Protein AF-A0AAW6CXA4-F1 (afdb_monomer_lite)

Radius of gyration: 29.58 Å; chains: 1; bounding box: 52×87×85 Å

Sequence (290 aa):
MSRSIIMKKIATIAMAILMMITATCTGTLSSISPSADFSISASASAASYTVNDARKDLAKVKSHPYVISYYRSTNRKPVVKAVQRLINYITGSKLAIDGIFGDGTRSATKTLQRRNNITADGIVGREWEKAVEKCLNKLASKNTVKSSKTSGVKLDLNRAREYAKAHWSKSRRNPHYNYYAGNNCANYVSQILEYAGLKTDSGWHNAKYNYINCGGLQNYLYKTYNVKYDRNLNIKAGDIIVTNGDLGHVMFVMEVKNGKIIANANTNDRNQTTVNRSVIYGVIHTSVLF

Foldseek 3Di:
DDPVVVVVVVVVVVVVVVVVVPVPPDDDPDDDDPDPPDDDPPDDDDPDCALVVLVVLLVVLVPQPDKDALPDPSQDLSNLLSLQSLLCVLPVDDDDSRSHRDPSSLVSLLVLCVVQVHDSPSIHDDVSSVSSVVSSVVVVVVVDDDDDDDDDQAFALVQLLVLLVQDQEPVRHDPVADDDPQQQFQLSNLVSRVSSPPDDDPQRDGPHCLRRAQVSVLVCCCVPVVFDKDQPCPDAQQKWFAFAPPRSHIWHFSGQDPNWTQTGGNDPPPDDRTDDPVRTRIIRRRVVSD

Structure (mmCIF, N/CA/C/O backbone):
data_AF-A0AAW6CXA4-F1
#
_entry.id   AF-A0AAW6CXA4-F1
#
loop_
_atom_site.group_PDB
_atom_site.id
_atom_site.type_symbol
_atom_site.label_atom_id
_atom_site.label_alt_id
_atom_site.label_comp_id
_atom_site.label_asym_id
_atom_site.label_entity_id
_atom_site.label_seq_id
_atom_site.pdbx_PDB_ins_code
_atom_site.Cartn_x
_atom_site.Cartn_y
_atom_site.Cartn_z
_atom_site.occupancy
_atom_site.B_iso_or_equiv
_atom_site.auth_seq_id
_atom_site.auth_comp_id
_atom_site.auth_asym_id
_atom_site.auth_atom_id
_atom_site.pdbx_PDB_model_num
ATOM 1 N N . MET A 1 1 ? -1.677 -64.621 -50.038 1.00 54.25 1 MET A N 1
ATOM 2 C CA . MET A 1 1 ? -1.401 -64.305 -48.615 1.00 54.25 1 MET A CA 1
ATOM 3 C C . MET A 1 1 ? -2.727 -64.216 -47.868 1.00 54.25 1 MET A C 1
ATOM 5 O O . MET A 1 1 ? -3.574 -63.427 -48.261 1.00 54.25 1 MET A O 1
ATOM 9 N N . SER A 1 2 ? -2.954 -65.079 -46.873 1.00 52.16 2 SER A N 1
ATOM 10 C CA . SER A 1 2 ? -4.253 -65.225 -46.188 1.00 52.16 2 SER A CA 1
ATOM 11 C C . SER A 1 2 ? -4.685 -63.934 -45.476 1.00 52.16 2 SER A C 1
ATOM 13 O O . SER A 1 2 ? -3.854 -63.295 -44.827 1.00 52.16 2 SER A O 1
ATOM 15 N N . ARG A 1 3 ? -5.985 -63.585 -45.527 1.00 50.94 3 ARG A N 1
ATOM 16 C CA . ARG A 1 3 ? -6.622 -62.502 -44.734 1.00 50.94 3 ARG A CA 1
ATOM 17 C C . ARG A 1 3 ? -6.221 -62.541 -43.246 1.00 50.94 3 ARG A C 1
ATOM 19 O O . ARG A 1 3 ? -6.145 -61.495 -42.607 1.00 50.94 3 ARG A O 1
ATOM 26 N N . SER A 1 4 ? -5.870 -63.723 -42.730 1.00 52.41 4 SER A N 1
ATOM 27 C CA . SER A 1 4 ? -5.331 -63.946 -41.381 1.00 52.41 4 SER A CA 1
ATOM 28 C C . SER A 1 4 ? -4.009 -63.206 -41.103 1.00 52.41 4 SER A C 1
ATOM 30 O O . SER A 1 4 ? -3.791 -62.719 -39.997 1.00 52.41 4 SER A O 1
ATOM 32 N N . ILE A 1 5 ? -3.132 -63.060 -42.101 1.00 55.41 5 ILE A N 1
ATOM 33 C CA . ILE A 1 5 ? -1.810 -62.428 -41.945 1.00 55.41 5 ILE A CA 1
ATOM 34 C C . ILE A 1 5 ? -1.936 -60.896 -41.906 1.00 55.41 5 ILE A C 1
ATOM 36 O O . ILE A 1 5 ? -1.233 -60.234 -41.142 1.00 55.41 5 ILE A O 1
ATOM 40 N N . ILE A 1 6 ? -2.866 -60.329 -42.681 1.00 53.59 6 ILE A N 1
ATOM 41 C CA . ILE A 1 6 ? -3.128 -58.881 -42.714 1.00 53.59 6 ILE A CA 1
ATOM 42 C C . ILE A 1 6 ? -3.828 -58.433 -41.421 1.00 53.59 6 ILE A C 1
ATOM 44 O O . ILE A 1 6 ? -3.419 -57.438 -40.827 1.00 53.59 6 ILE A O 1
ATOM 48 N N . MET A 1 7 ? -4.800 -59.204 -40.915 1.00 51.75 7 MET A N 1
ATOM 49 C CA . MET A 1 7 ? -5.434 -58.920 -39.618 1.00 51.75 7 MET A CA 1
ATOM 50 C C . MET A 1 7 ? -4.459 -59.050 -38.440 1.00 51.75 7 MET A C 1
ATOM 52 O O . MET A 1 7 ? -4.492 -58.215 -37.540 1.00 51.75 7 MET A O 1
ATOM 56 N N . LYS A 1 8 ? -3.531 -60.021 -38.469 1.00 50.88 8 LYS A N 1
ATOM 57 C CA . LYS A 1 8 ? -2.463 -60.125 -37.459 1.00 50.88 8 LYS A CA 1
ATOM 58 C C . LYS A 1 8 ? -1.542 -58.900 -37.466 1.00 50.88 8 LYS A C 1
ATOM 60 O O . LYS A 1 8 ? -1.258 -58.377 -36.399 1.00 50.88 8 LYS A O 1
ATOM 65 N N . LYS A 1 9 ? -1.148 -58.378 -38.636 1.00 50.22 9 LYS A N 1
ATOM 66 C CA . LYS A 1 9 ? -0.318 -57.159 -38.720 1.00 50.22 9 LYS A CA 1
ATOM 67 C C . LYS A 1 9 ? -1.043 -55.892 -38.243 1.00 50.22 9 LYS A C 1
ATOM 69 O O . LYS A 1 9 ? -0.420 -55.067 -37.583 1.00 50.22 9 LYS A O 1
ATOM 74 N N . ILE A 1 10 ? -2.343 -55.750 -38.515 1.00 52.34 10 ILE A N 1
ATOM 75 C CA . ILE A 1 10 ? -3.146 -54.611 -38.029 1.00 52.34 10 ILE A CA 1
ATOM 76 C C . ILE A 1 10 ? -3.360 -54.696 -36.508 1.00 52.34 10 ILE A C 1
ATOM 78 O O . ILE A 1 10 ? -3.233 -53.685 -35.822 1.00 52.34 10 ILE A O 1
ATOM 82 N N . ALA A 1 11 ? -3.586 -55.895 -35.958 1.00 50.72 11 ALA A N 1
ATOM 83 C CA . ALA A 1 11 ? -3.693 -56.107 -34.512 1.00 50.72 11 ALA A CA 1
ATOM 84 C C . ALA A 1 11 ? -2.373 -55.809 -33.776 1.00 50.72 11 ALA A C 1
ATOM 86 O O . ALA A 1 11 ? -2.392 -55.181 -32.722 1.00 50.72 11 ALA A O 1
ATOM 87 N N . THR A 1 12 ? -1.219 -56.175 -34.345 1.00 52.19 12 THR A N 1
ATOM 88 C CA . THR A 1 12 ? 0.094 -55.863 -33.751 1.00 52.19 12 THR A CA 1
ATOM 89 C C . THR A 1 12 ? 0.409 -54.361 -33.774 1.00 52.19 12 THR A C 1
ATOM 91 O O . THR A 1 12 ? 0.966 -53.846 -32.809 1.00 52.19 12 THR A O 1
ATOM 94 N N . ILE A 1 13 ? 0.004 -53.630 -34.821 1.00 48.84 13 ILE A N 1
ATOM 95 C CA . ILE A 1 13 ? 0.184 -52.167 -34.897 1.00 48.84 13 ILE A CA 1
ATOM 96 C C . ILE A 1 13 ? -0.778 -51.437 -33.941 1.00 48.84 13 ILE A C 1
ATOM 98 O O . ILE A 1 13 ? -0.363 -50.507 -33.253 1.00 48.84 13 ILE A O 1
ATOM 102 N N . ALA A 1 14 ? -2.030 -51.891 -33.814 1.00 49.28 14 ALA A N 1
ATOM 103 C CA . ALA A 1 14 ? -2.991 -51.329 -32.860 1.00 49.28 14 ALA A CA 1
ATOM 104 C C . ALA A 1 14 ? -2.587 -51.580 -31.393 1.00 49.28 14 ALA A C 1
ATOM 106 O O . ALA A 1 14 ? -2.747 -50.704 -30.546 1.00 49.28 14 ALA A O 1
ATOM 107 N N . MET A 1 15 ? -1.996 -52.743 -31.096 1.00 50.00 15 MET A N 1
ATOM 108 C CA . MET A 1 15 ? -1.522 -53.098 -29.754 1.00 50.00 15 MET A CA 1
ATOM 109 C C . MET A 1 15 ? -0.232 -52.347 -29.373 1.00 50.00 15 MET A C 1
ATOM 111 O O . MET A 1 15 ? -0.070 -51.972 -28.216 1.00 50.00 15 MET A O 1
ATOM 115 N N . ALA A 1 16 ? 0.633 -52.022 -30.343 1.00 46.38 16 ALA A N 1
ATOM 116 C CA . ALA A 1 16 ? 1.799 -51.160 -30.126 1.00 46.38 16 ALA A CA 1
ATOM 117 C C . ALA A 1 16 ? 1.416 -49.683 -29.892 1.00 46.38 16 ALA A C 1
ATOM 119 O O . ALA A 1 16 ? 2.021 -49.020 -29.051 1.00 46.38 16 ALA A O 1
ATOM 120 N N . ILE A 1 17 ? 0.380 -49.176 -30.573 1.00 43.72 17 ILE A N 1
ATOM 121 C CA . ILE A 1 17 ? -0.140 -47.815 -30.347 1.00 43.72 17 ILE A CA 1
ATOM 122 C C . ILE A 1 17 ? -0.874 -47.726 -28.996 1.00 43.72 17 ILE A C 1
A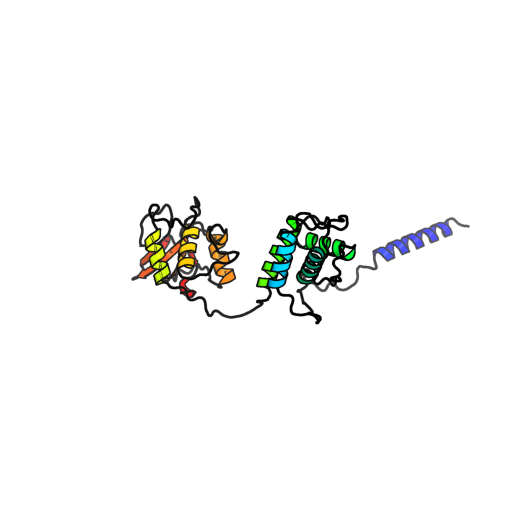TOM 124 O O . ILE A 1 17 ? -0.738 -46.723 -28.299 1.00 43.72 17 ILE A O 1
ATOM 128 N N . LEU A 1 18 ? -1.564 -48.789 -28.562 1.00 39.22 18 LEU A N 1
ATOM 129 C CA . LEU A 1 18 ? -2.195 -48.845 -27.237 1.00 39.22 18 LEU A CA 1
ATOM 130 C C . LEU A 1 18 ? -1.160 -48.953 -26.098 1.00 39.22 18 LEU A C 1
ATOM 132 O O . LEU A 1 18 ? -1.323 -48.301 -25.071 1.00 39.22 18 LEU A O 1
ATOM 136 N N . MET A 1 19 ? -0.055 -49.684 -26.299 1.00 44.44 19 MET A N 1
ATOM 137 C CA . MET A 1 19 ? 1.029 -49.794 -25.309 1.00 44.44 19 MET A CA 1
ATOM 138 C C . MET A 1 19 ? 1.895 -48.528 -25.187 1.00 44.44 19 MET A C 1
ATOM 140 O O . MET A 1 19 ? 2.429 -48.272 -24.109 1.00 44.44 19 MET A O 1
ATOM 144 N N . MET A 1 20 ? 1.992 -47.687 -26.226 1.00 45.03 20 MET A N 1
ATOM 145 C CA . MET A 1 20 ? 2.635 -46.366 -26.108 1.00 45.03 20 MET A CA 1
ATOM 146 C C . MET A 1 20 ? 1.756 -45.316 -25.411 1.00 45.03 20 MET A C 1
ATOM 148 O O . MET A 1 20 ? 2.283 -44.318 -24.929 1.00 45.03 20 MET A O 1
ATOM 152 N N . ILE A 1 21 ? 0.441 -45.545 -25.306 1.00 39.69 21 ILE A N 1
ATOM 153 C CA . ILE A 1 21 ? -0.478 -44.664 -24.567 1.00 39.69 21 ILE A CA 1
ATOM 154 C C . ILE A 1 21 ? -0.556 -45.060 -23.077 1.00 39.69 21 ILE A C 1
ATOM 156 O O . ILE A 1 21 ? -0.834 -44.211 -22.234 1.00 39.69 21 ILE A O 1
ATOM 160 N N . THR A 1 22 ? -0.231 -46.308 -22.710 1.00 36.94 22 THR A N 1
ATOM 161 C CA . THR A 1 22 ? -0.259 -46.779 -21.308 1.00 36.94 22 THR A CA 1
ATOM 162 C C . THR A 1 22 ? 1.100 -46.788 -20.592 1.00 36.94 22 THR A C 1
ATOM 164 O O . THR A 1 22 ? 1.138 -46.979 -19.380 1.00 36.94 22 THR A O 1
ATOM 167 N N . ALA A 1 23 ? 2.219 -46.541 -21.283 1.00 35.53 23 ALA A N 1
ATOM 168 C CA . ALA A 1 23 ? 3.566 -46.558 -20.690 1.00 35.53 23 ALA A CA 1
ATOM 169 C C . ALA A 1 23 ? 4.029 -45.229 -20.046 1.00 35.53 23 ALA A C 1
ATOM 171 O O . ALA A 1 23 ? 5.214 -45.064 -19.762 1.00 35.53 23 ALA A O 1
ATOM 172 N N . THR A 1 24 ? 3.123 -44.288 -19.759 1.00 37.59 24 THR A N 1
ATOM 173 C CA . THR A 1 24 ? 3.439 -43.069 -18.978 1.00 37.59 24 THR A CA 1
ATOM 174 C C . THR A 1 24 ? 2.719 -42.977 -17.630 1.00 37.59 24 THR A C 1
ATOM 176 O O . THR A 1 24 ? 2.789 -41.941 -16.974 1.00 37.59 24 THR A O 1
ATOM 179 N N . CYS A 1 25 ? 2.061 -44.044 -17.164 1.00 36.47 25 CYS A N 1
ATOM 180 C CA . CYS A 1 25 ? 1.282 -44.013 -15.921 1.00 36.47 25 CYS A CA 1
ATOM 181 C C . CYS A 1 25 ? 1.629 -45.131 -14.927 1.00 36.47 25 CYS A C 1
ATOM 183 O O . CYS A 1 25 ? 0.727 -45.766 -14.407 1.00 36.47 25 CYS A O 1
ATOM 185 N N . THR A 1 26 ? 2.905 -45.339 -14.594 1.00 37.97 26 THR A N 1
ATOM 186 C CA . THR A 1 26 ? 3.298 -46.011 -13.334 1.00 37.97 26 THR A CA 1
ATOM 187 C C . THR A 1 26 ? 4.660 -45.504 -12.854 1.00 37.97 26 THR A C 1
ATOM 189 O O . THR A 1 26 ? 5.663 -46.210 -12.886 1.00 37.97 26 THR A O 1
ATOM 192 N N . GLY A 1 27 ? 4.698 -44.247 -12.419 1.00 32.53 27 GLY A N 1
ATOM 193 C CA . GLY A 1 27 ? 5.705 -43.735 -11.493 1.00 32.53 27 GLY A CA 1
ATOM 194 C C . GLY A 1 27 ? 4.958 -43.233 -10.264 1.00 32.53 27 GLY A C 1
ATOM 195 O O . GLY A 1 27 ? 4.023 -42.451 -10.401 1.00 32.53 27 GLY A O 1
ATOM 196 N N . THR A 1 28 ? 5.307 -43.751 -9.093 1.00 32.50 28 THR A N 1
ATOM 197 C CA . THR A 1 28 ? 4.740 -43.440 -7.772 1.00 32.50 28 THR A CA 1
ATOM 198 C C . THR A 1 28 ? 4.235 -41.997 -7.615 1.00 32.50 28 THR A C 1
ATOM 200 O O . THR A 1 28 ? 5.004 -41.045 -7.752 1.00 32.50 28 THR A O 1
ATOM 203 N N . LEU A 1 29 ? 2.954 -41.843 -7.259 1.00 29.67 29 LEU A N 1
ATOM 204 C CA . LEU A 1 29 ? 2.354 -40.594 -6.780 1.00 29.67 29 LEU A CA 1
ATOM 205 C C . LEU A 1 29 ? 2.890 -40.279 -5.376 1.00 29.67 29 LEU A C 1
ATOM 207 O O . LEU A 1 29 ? 2.258 -40.572 -4.365 1.00 29.67 29 LEU A O 1
ATOM 211 N N . SER A 1 30 ? 4.065 -39.661 -5.326 1.00 31.98 30 SER A N 1
ATOM 212 C CA . SER A 1 30 ? 4.472 -38.841 -4.188 1.00 31.98 30 SER A CA 1
ATOM 213 C C . SER A 1 30 ? 4.030 -37.412 -4.486 1.00 31.98 30 SER A C 1
ATOM 215 O O . SER A 1 30 ? 4.404 -36.834 -5.504 1.00 31.98 30 SER A O 1
ATOM 217 N N . SER A 1 31 ? 3.190 -36.856 -3.620 1.00 32.66 31 SER A N 1
ATOM 218 C CA . SER A 1 31 ? 2.678 -35.487 -3.680 1.00 32.66 31 SER A CA 1
ATOM 219 C C . SER A 1 31 ? 3.805 -34.458 -3.839 1.00 32.66 31 SER A C 1
ATOM 221 O O . SER A 1 31 ? 4.535 -34.181 -2.886 1.00 32.66 31 SER A O 1
ATOM 223 N N . ILE A 1 32 ? 3.930 -33.857 -5.023 1.00 29.23 32 ILE A N 1
ATOM 224 C CA . ILE A 1 32 ? 4.776 -32.680 -5.239 1.00 29.23 32 ILE A CA 1
ATOM 225 C C . ILE A 1 32 ? 3.890 -31.444 -5.072 1.00 29.23 32 ILE A C 1
ATOM 227 O O . ILE A 1 32 ? 3.048 -31.140 -5.917 1.00 29.23 32 ILE A O 1
ATOM 231 N N . SER A 1 33 ? 4.071 -30.743 -3.953 1.00 33.00 33 SER A N 1
ATOM 232 C CA . SER A 1 33 ? 3.509 -29.414 -3.700 1.00 33.00 33 SER A CA 1
ATOM 233 C C . SER A 1 33 ? 3.857 -28.437 -4.831 1.00 33.00 33 SER A C 1
ATOM 235 O O . SER A 1 33 ? 5.008 -28.415 -5.276 1.00 33.00 33 SER A O 1
ATOM 237 N N . PRO A 1 34 ? 2.950 -27.533 -5.249 1.00 30.98 34 PRO A N 1
ATOM 238 C CA . PRO A 1 34 ? 3.315 -26.385 -6.066 1.00 30.98 34 PRO A CA 1
ATOM 239 C C . PRO A 1 34 ? 3.976 -25.329 -5.171 1.00 30.98 34 PRO A C 1
ATOM 241 O O . PRO A 1 34 ? 3.424 -24.273 -4.874 1.00 30.98 34 PRO A O 1
ATOM 244 N N . SER A 1 35 ? 5.187 -25.629 -4.724 1.00 33.91 35 SER A N 1
ATOM 245 C CA . SER A 1 35 ? 6.100 -24.681 -4.102 1.00 33.91 35 SER A CA 1
ATOM 246 C C . SER A 1 35 ? 7.484 -24.965 -4.659 1.00 33.91 35 SER A C 1
ATOM 248 O O . SER A 1 35 ? 8.340 -25.546 -3.999 1.00 33.91 35 SER A O 1
ATOM 250 N N . ALA A 1 36 ? 7.703 -24.555 -5.912 1.00 32.22 36 ALA A N 1
ATOM 251 C CA . ALA A 1 36 ? 9.051 -24.247 -6.360 1.00 32.22 36 ALA A CA 1
ATOM 252 C C . ALA A 1 36 ? 9.505 -23.022 -5.557 1.00 32.22 36 ALA A C 1
ATOM 254 O O . ALA A 1 36 ? 9.330 -21.870 -5.967 1.00 32.22 36 ALA A O 1
ATOM 255 N N . ASP A 1 37 ? 10.003 -23.296 -4.354 1.00 31.11 37 ASP A N 1
ATOM 256 C CA . ASP A 1 37 ? 10.721 -22.335 -3.551 1.00 31.11 37 ASP A CA 1
ATOM 257 C C . ASP A 1 37 ? 11.891 -21.823 -4.378 1.00 31.11 37 ASP A C 1
ATOM 259 O O . ASP A 1 37 ? 12.768 -22.543 -4.856 1.00 31.11 37 ASP A O 1
ATOM 263 N N . PHE A 1 38 ? 11.836 -20.524 -4.598 1.00 31.77 38 PHE A N 1
ATOM 264 C CA . PHE A 1 38 ? 12.830 -19.774 -5.319 1.00 31.77 38 PHE A CA 1
ATOM 265 C C . PHE A 1 38 ? 14.136 -19.771 -4.520 1.00 31.77 38 PHE A C 1
ATOM 267 O O . PHE A 1 38 ? 14.293 -18.991 -3.582 1.00 31.77 38 PHE A O 1
ATOM 274 N N . SER A 1 39 ? 15.074 -20.624 -4.918 1.00 33.62 39 SER A N 1
ATOM 275 C CA . SER A 1 39 ? 16.481 -20.549 -4.539 1.00 33.62 39 SER A CA 1
ATOM 276 C C . SER A 1 39 ? 17.224 -19.718 -5.593 1.00 33.62 39 SER A C 1
ATOM 278 O O . SER A 1 39 ? 17.347 -20.113 -6.751 1.00 33.62 39 SER A O 1
ATOM 280 N N . ILE A 1 40 ? 17.694 -18.521 -5.213 1.00 38.00 40 ILE A N 1
ATOM 281 C CA . ILE A 1 40 ? 18.667 -17.777 -6.026 1.00 38.00 40 ILE A CA 1
ATOM 282 C C . ILE A 1 40 ? 20.039 -18.378 -5.736 1.00 38.00 40 ILE A C 1
ATOM 284 O O . ILE A 1 40 ? 20.613 -18.132 -4.679 1.00 38.00 40 ILE A O 1
ATOM 288 N N . SER A 1 41 ? 20.587 -19.111 -6.700 1.00 36.06 41 SER A N 1
ATOM 289 C CA . SER A 1 41 ? 22.034 -19.257 -6.826 1.00 36.06 41 SER A CA 1
ATOM 290 C C . SER A 1 41 ? 22.575 -17.967 -7.446 1.00 36.06 41 SER A C 1
ATOM 292 O O . SER A 1 41 ? 22.368 -17.691 -8.629 1.00 36.06 41 SER A O 1
ATOM 294 N N . ALA A 1 42 ? 23.211 -17.133 -6.623 1.00 30.34 42 ALA A N 1
ATOM 295 C CA . ALA A 1 42 ? 23.995 -16.004 -7.098 1.00 30.34 42 ALA A CA 1
ATOM 296 C C . ALA A 1 42 ? 25.335 -16.548 -7.613 1.00 30.34 42 ALA A C 1
ATOM 298 O O . ALA A 1 42 ? 26.252 -16.789 -6.832 1.00 30.34 42 ALA A O 1
ATOM 299 N N . SER A 1 43 ? 25.453 -16.776 -8.922 1.00 30.39 43 SER A N 1
ATOM 300 C CA . SER A 1 43 ? 26.756 -17.045 -9.537 1.00 30.39 43 SER A CA 1
ATOM 301 C C . SER A 1 43 ? 27.486 -15.720 -9.770 1.00 30.39 43 SER A C 1
ATOM 303 O O . SER A 1 43 ? 26.981 -14.849 -10.482 1.00 30.39 43 SER A O 1
ATOM 305 N N . ALA A 1 44 ? 28.647 -15.578 -9.137 1.00 31.22 44 ALA A N 1
ATOM 306 C CA . ALA A 1 44 ? 29.461 -14.372 -9.059 1.00 31.22 44 ALA A CA 1
ATOM 307 C C . ALA A 1 44 ? 30.037 -13.895 -10.408 1.00 31.22 44 ALA A C 1
ATOM 309 O O . ALA A 1 44 ? 30.564 -14.693 -11.178 1.00 31.22 44 ALA A O 1
ATOM 310 N N . SER A 1 45 ? 29.979 -12.575 -10.633 1.00 34.06 45 SER A N 1
ATOM 311 C CA . SER A 1 45 ? 31.094 -11.694 -11.047 1.00 34.06 45 SER A CA 1
ATOM 312 C C . SER A 1 45 ? 30.568 -10.469 -11.812 1.00 34.06 45 SER A C 1
ATOM 314 O O . SER A 1 45 ? 30.276 -10.546 -13.002 1.00 34.06 45 SER A O 1
ATOM 316 N N . ALA A 1 46 ? 30.402 -9.357 -11.089 1.00 31.25 46 ALA A N 1
ATOM 317 C CA . ALA A 1 46 ? 30.442 -7.952 -11.526 1.00 31.25 46 ALA A CA 1
ATOM 318 C C . ALA A 1 46 ? 29.809 -7.116 -10.402 1.00 31.25 46 ALA A C 1
ATOM 320 O O . ALA A 1 46 ? 28.804 -7.537 -9.834 1.00 31.25 46 ALA A O 1
ATOM 321 N N . ALA A 1 47 ? 30.413 -5.973 -10.066 1.00 41.62 47 ALA A N 1
ATOM 322 C CA . ALA A 1 47 ? 29.991 -5.030 -9.026 1.00 41.62 47 ALA A CA 1
ATOM 323 C C . ALA A 1 47 ? 28.475 -5.043 -8.749 1.00 41.62 47 ALA A C 1
ATOM 325 O O . ALA A 1 47 ? 27.673 -4.889 -9.669 1.00 41.62 47 ALA A O 1
ATOM 326 N N . SER A 1 48 ? 28.119 -5.263 -7.480 1.00 57.78 48 SER A N 1
ATOM 327 C CA . SER A 1 48 ? 26.766 -5.487 -6.960 1.00 57.78 48 SER A CA 1
ATOM 328 C C . SER A 1 48 ? 25.707 -4.645 -7.673 1.00 57.78 48 SER A C 1
ATOM 330 O O . SER A 1 48 ? 25.497 -3.488 -7.321 1.00 57.78 48 SER A O 1
ATOM 332 N N . TYR A 1 49 ? 25.031 -5.218 -8.671 1.00 73.50 49 TYR A N 1
ATOM 333 C CA . TYR A 1 49 ? 23.904 -4.559 -9.318 1.00 73.50 49 TYR A CA 1
ATOM 334 C C . TYR A 1 49 ? 22.729 -4.578 -8.339 1.00 73.50 49 TYR A C 1
ATOM 336 O O . TYR A 1 49 ? 22.139 -5.626 -8.066 1.00 73.50 49 TYR A O 1
ATOM 344 N N . THR A 1 50 ? 22.456 -3.427 -7.727 1.00 81.00 50 THR A N 1
ATOM 345 C CA . THR A 1 50 ? 21.474 -3.292 -6.648 1.00 81.00 50 THR A CA 1
ATOM 346 C C . THR A 1 50 ? 20.099 -2.878 -7.173 1.00 81.00 50 THR A C 1
ATOM 348 O O . THR A 1 50 ? 19.938 -2.452 -8.318 1.00 81.00 50 THR A O 1
ATOM 351 N N . VAL A 1 51 ? 19.086 -2.898 -6.299 1.00 78.62 51 VAL A N 1
ATOM 352 C CA . VAL A 1 51 ? 17.766 -2.318 -6.605 1.00 78.62 51 VAL A CA 1
ATOM 353 C C . VAL A 1 51 ? 17.877 -0.836 -6.992 1.00 78.62 51 VAL A C 1
ATOM 355 O O . VAL A 1 51 ? 17.118 -0.363 -7.837 1.00 78.62 51 VAL A O 1
ATOM 358 N N . ASN A 1 52 ? 18.821 -0.089 -6.412 1.00 83.44 52 ASN A N 1
ATOM 359 C CA . ASN A 1 52 ? 19.013 1.324 -6.743 1.00 83.44 52 ASN A CA 1
ATOM 360 C C . ASN A 1 52 ? 19.623 1.507 -8.139 1.00 83.44 52 ASN A C 1
ATOM 362 O O . ASN A 1 52 ? 19.219 2.420 -8.859 1.00 83.44 52 ASN A O 1
ATOM 366 N N . ASP A 1 53 ? 20.522 0.618 -8.562 1.00 87.31 53 ASP A N 1
ATOM 367 C CA . ASP A 1 53 ? 21.071 0.629 -9.924 1.00 87.31 53 ASP A CA 1
ATOM 368 C C . ASP A 1 53 ? 20.003 0.253 -10.951 1.00 87.31 53 ASP A C 1
ATOM 370 O O . ASP A 1 53 ? 19.854 0.923 -11.975 1.00 87.31 53 ASP A O 1
ATOM 374 N N . ALA A 1 54 ? 19.164 -0.729 -10.615 1.00 89.00 54 ALA A N 1
ATOM 375 C CA . ALA A 1 54 ? 17.995 -1.081 -11.407 1.00 89.00 54 ALA A CA 1
ATOM 376 C C . ALA A 1 54 ? 17.006 0.092 -11.544 1.00 89.00 54 ALA A C 1
ATOM 378 O O . ALA A 1 54 ? 16.497 0.353 -12.631 1.00 89.00 54 ALA A O 1
ATOM 379 N N . ARG A 1 55 ? 16.767 0.872 -10.482 1.00 90.69 55 ARG A N 1
ATOM 380 C CA . ARG A 1 55 ? 15.917 2.077 -10.558 1.00 90.69 55 ARG A CA 1
ATOM 381 C C . ARG A 1 55 ? 16.501 3.153 -11.476 1.00 90.69 55 ARG A C 1
ATOM 383 O O . ARG A 1 55 ? 15.750 3.752 -12.244 1.00 90.69 55 ARG A O 1
ATOM 390 N N . LYS A 1 56 ? 17.820 3.375 -11.446 1.00 93.19 56 LYS A N 1
ATOM 391 C CA . LYS A 1 56 ? 18.501 4.307 -12.367 1.00 93.19 56 LYS A CA 1
ATOM 392 C C . LYS A 1 56 ? 18.360 3.857 -13.822 1.00 93.19 56 LYS A C 1
ATOM 394 O O . LYS A 1 56 ? 18.101 4.672 -14.706 1.00 93.19 56 LYS A O 1
ATOM 399 N N . ASP A 1 57 ? 18.495 2.559 -14.074 1.00 94.94 57 ASP A N 1
ATOM 400 C CA . ASP A 1 57 ? 18.306 1.993 -15.407 1.00 94.94 57 ASP A CA 1
ATOM 401 C C . ASP A 1 57 ? 16.849 2.071 -15.876 1.00 94.94 57 ASP A C 1
ATOM 403 O O . ASP A 1 57 ? 16.608 2.424 -17.029 1.00 94.94 57 ASP A O 1
ATOM 407 N N . LEU A 1 58 ? 15.874 1.845 -14.990 1.00 94.62 58 LEU A N 1
ATOM 408 C CA . LEU A 1 58 ? 14.459 2.042 -15.310 1.00 94.62 58 LEU A CA 1
ATOM 409 C C . LEU A 1 58 ? 14.158 3.509 -15.651 1.00 94.62 58 LEU A C 1
ATOM 411 O O . LEU A 1 58 ? 13.431 3.769 -16.606 1.00 94.62 58 LEU A O 1
ATOM 415 N N . ALA A 1 59 ? 14.742 4.469 -14.929 1.00 92.56 59 ALA A N 1
ATOM 416 C CA . ALA A 1 59 ? 14.594 5.893 -15.240 1.00 92.56 59 ALA A CA 1
ATOM 417 C C . ALA A 1 59 ? 15.151 6.241 -16.632 1.00 92.56 59 ALA A C 1
ATOM 419 O O . ALA A 1 59 ? 14.526 6.992 -17.376 1.00 92.56 59 ALA A O 1
ATOM 420 N N . LYS A 1 60 ? 16.285 5.639 -17.016 1.00 94.12 60 LYS A N 1
ATOM 421 C CA . LYS A 1 60 ? 16.869 5.777 -18.360 1.00 94.12 60 LYS A CA 1
ATOM 422 C C . LYS A 1 60 ? 15.985 5.181 -19.459 1.00 94.12 60 LYS A C 1
ATOM 424 O O . LYS A 1 60 ? 15.971 5.699 -20.569 1.00 94.12 60 LYS A O 1
ATOM 429 N N . VAL A 1 61 ? 15.271 4.092 -19.170 1.00 93.06 61 VAL A N 1
ATOM 430 C CA . VAL A 1 61 ? 14.294 3.509 -20.103 1.00 93.06 61 VAL A CA 1
ATOM 431 C C . VAL A 1 61 ? 13.079 4.429 -20.248 1.00 93.06 61 VAL A C 1
ATOM 433 O O . VAL A 1 61 ? 12.722 4.760 -21.373 1.00 93.06 61 VAL A O 1
ATOM 436 N N . LYS A 1 62 ? 12.514 4.916 -19.132 1.00 89.94 62 LYS A N 1
ATOM 437 C CA . LYS A 1 62 ? 11.344 5.817 -19.113 1.00 89.94 62 LYS A CA 1
ATOM 438 C C . LYS A 1 62 ? 11.586 7.155 -19.827 1.00 89.94 62 LYS A C 1
ATOM 440 O O . LYS A 1 62 ? 10.643 7.746 -20.340 1.00 89.94 62 LYS A O 1
ATOM 445 N N . SER A 1 63 ? 12.825 7.654 -19.845 1.00 89.25 63 SER A N 1
ATOM 446 C CA . SER A 1 63 ? 13.174 8.912 -20.521 1.00 89.25 63 SER A CA 1
ATOM 447 C C . SER A 1 63 ? 13.467 8.763 -22.018 1.00 89.25 63 SER A C 1
ATOM 449 O O . SER A 1 63 ? 13.670 9.769 -22.700 1.00 89.25 63 SER A O 1
ATOM 451 N N . HIS A 1 64 ? 13.500 7.537 -22.556 1.00 87.00 64 HIS A N 1
ATOM 452 C CA . HIS A 1 64 ? 13.698 7.320 -23.988 1.00 87.00 64 HIS A CA 1
ATOM 453 C C . HIS A 1 64 ? 12.376 7.568 -24.740 1.00 87.00 64 HIS A C 1
ATOM 455 O O . HIS A 1 64 ? 11.371 6.940 -24.417 1.00 87.00 64 HIS A O 1
ATOM 461 N N . PRO A 1 65 ? 12.339 8.451 -25.757 1.00 76.31 65 PRO A N 1
ATOM 462 C CA . PRO A 1 65 ? 11.087 8.933 -26.359 1.00 76.31 65 PRO A CA 1
ATOM 463 C C . PRO A 1 65 ? 10.305 7.888 -27.170 1.00 76.31 65 PRO A C 1
ATOM 465 O O . PRO A 1 65 ? 9.179 8.150 -27.588 1.00 76.31 65 PRO A O 1
ATOM 468 N N . TYR A 1 66 ? 10.881 6.710 -27.416 1.00 78.12 66 TYR A N 1
ATOM 469 C CA . TYR A 1 66 ? 10.275 5.659 -28.228 1.00 78.12 66 TYR A CA 1
ATOM 470 C C . TYR A 1 66 ? 10.265 4.329 -27.481 1.00 78.12 66 TYR A C 1
ATOM 472 O O . TYR A 1 66 ? 11.189 4.024 -26.731 1.00 78.12 66 TYR A O 1
ATOM 480 N N . VAL A 1 67 ? 9.269 3.488 -27.765 1.00 80.06 67 VAL A N 1
ATOM 481 C CA . VAL A 1 67 ? 9.285 2.087 -27.320 1.00 80.06 67 VAL A CA 1
ATOM 482 C C . VAL A 1 67 ? 10.527 1.368 -27.851 1.00 80.06 67 VAL A C 1
ATOM 484 O O . VAL A 1 67 ? 10.995 1.648 -28.959 1.00 80.06 67 VAL A O 1
ATOM 487 N N . ILE A 1 68 ? 11.049 0.420 -27.078 1.00 88.25 68 ILE A N 1
ATOM 488 C CA . ILE A 1 68 ? 12.240 -0.356 -27.444 1.00 88.25 68 ILE A CA 1
ATOM 489 C C . ILE A 1 68 ? 11.767 -1.747 -27.857 1.00 88.25 68 ILE A C 1
ATOM 491 O O . ILE A 1 68 ? 11.014 -2.405 -27.139 1.00 88.25 68 ILE A O 1
ATOM 495 N N . SER A 1 69 ? 12.164 -2.196 -29.042 1.00 83.31 69 SER A N 1
ATOM 496 C CA . SER A 1 69 ? 11.756 -3.506 -29.558 1.00 83.31 69 SER A CA 1
ATOM 497 C C . SER A 1 69 ? 12.731 -4.005 -30.611 1.00 83.31 69 SER A C 1
ATOM 499 O O . SER A 1 69 ? 13.476 -3.217 -31.188 1.00 83.31 69 SER A O 1
ATOM 501 N N . TYR A 1 70 ? 12.674 -5.299 -30.910 1.00 70.06 70 TYR A N 1
ATOM 502 C CA . TYR A 1 70 ? 13.498 -5.935 -31.941 1.00 70.06 70 TYR A CA 1
ATOM 503 C C . TYR A 1 70 ? 13.414 -5.238 -33.312 1.00 70.06 70 TYR A C 1
ATOM 505 O O . TYR A 1 70 ? 14.406 -5.153 -34.022 1.00 70.06 70 TYR A O 1
ATOM 513 N N . TYR A 1 71 ? 12.255 -4.673 -33.662 1.00 67.69 71 TYR A N 1
ATOM 514 C CA . TYR A 1 71 ? 11.993 -4.112 -34.992 1.00 67.69 71 TYR A CA 1
ATOM 515 C C . TYR A 1 71 ? 12.399 -2.639 -35.162 1.00 67.69 71 TYR A C 1
ATOM 517 O O . TYR A 1 71 ? 12.107 -2.049 -36.199 1.00 67.69 71 TYR A O 1
ATOM 525 N N . ARG A 1 72 ? 13.011 -1.997 -34.154 1.00 73.56 72 ARG A N 1
ATOM 526 C CA . ARG A 1 72 ? 13.284 -0.550 -34.194 1.00 73.56 72 ARG A CA 1
ATOM 527 C C . ARG A 1 72 ? 14.766 -0.211 -34.310 1.00 73.56 72 ARG A C 1
ATOM 529 O O . ARG A 1 72 ? 15.557 -0.488 -33.412 1.00 73.56 72 ARG A O 1
ATOM 536 N N . SER A 1 73 ? 15.100 0.539 -35.358 1.00 70.81 73 SER A N 1
ATOM 537 C CA . SER A 1 73 ? 16.410 1.179 -35.541 1.00 70.81 73 SER A CA 1
ATOM 538 C C . SER A 1 73 ? 16.676 2.309 -34.536 1.00 70.81 73 SER A C 1
ATOM 540 O O . SER A 1 73 ? 17.825 2.647 -34.274 1.00 70.81 73 SER A O 1
ATOM 542 N N . THR A 1 74 ? 15.632 2.858 -33.900 1.00 76.19 74 THR A N 1
ATOM 543 C CA . THR A 1 74 ? 15.728 3.924 -32.882 1.00 76.19 74 THR A CA 1
ATOM 544 C C . THR A 1 74 ? 16.225 3.437 -31.514 1.00 76.19 74 THR A C 1
ATOM 546 O O . THR A 1 74 ? 16.261 4.206 -30.548 1.00 76.19 74 THR A O 1
ATOM 549 N N . ASN A 1 75 ? 16.567 2.153 -31.390 1.00 81.44 75 ASN A N 1
ATOM 550 C CA . ASN A 1 75 ? 17.104 1.571 -30.168 1.00 81.44 75 ASN A CA 1
ATOM 551 C C . ASN A 1 75 ? 18.494 2.145 -29.871 1.00 81.44 75 ASN A C 1
ATOM 553 O O . ASN A 1 75 ? 19.489 1.800 -30.506 1.00 81.44 75 ASN A O 1
ATOM 557 N N . ARG A 1 76 ? 18.591 3.004 -28.855 1.00 87.81 76 ARG A N 1
ATOM 558 C CA . ARG A 1 76 ? 19.884 3.537 -28.414 1.00 87.81 76 ARG A CA 1
ATOM 559 C C . ARG A 1 76 ? 20.614 2.478 -27.587 1.00 87.81 76 ARG A C 1
ATOM 561 O O . ARG A 1 76 ? 20.101 2.056 -26.550 1.00 87.81 76 ARG A O 1
ATOM 568 N N . LYS A 1 77 ? 21.841 2.111 -27.989 1.00 89.88 77 LYS A N 1
ATOM 569 C CA . LYS A 1 77 ? 22.687 1.111 -27.297 1.00 89.88 77 LYS A CA 1
ATOM 570 C C . LYS A 1 77 ? 22.700 1.258 -25.759 1.00 89.88 77 LYS A C 1
ATOM 572 O O . LYS A 1 77 ? 22.505 0.251 -25.081 1.00 89.88 77 LYS A O 1
ATOM 577 N N . PRO A 1 78 ? 22.857 2.462 -25.161 1.00 91.44 78 PRO A N 1
ATOM 578 C CA . PRO A 1 78 ? 22.861 2.609 -23.699 1.00 91.44 78 PRO A CA 1
ATOM 579 C C . PRO A 1 78 ? 21.537 2.235 -23.021 1.00 91.44 78 PRO A C 1
ATOM 581 O O . PRO A 1 78 ? 21.545 1.765 -21.882 1.00 91.44 78 PRO A O 1
ATOM 584 N N . VAL A 1 79 ? 20.413 2.443 -23.712 1.00 92.06 79 VAL A N 1
ATOM 585 C CA . VAL A 1 79 ? 19.065 2.139 -23.215 1.00 92.06 79 VAL A CA 1
ATOM 586 C C . VAL A 1 79 ? 18.794 0.639 -23.329 1.00 92.06 79 VAL A C 1
ATOM 588 O O . VAL A 1 79 ? 18.304 0.029 -22.385 1.00 92.06 79 VAL A O 1
ATOM 591 N N . VAL A 1 80 ? 19.219 0.001 -24.425 1.00 93.06 80 VAL A N 1
ATOM 592 C CA . VAL A 1 80 ? 19.127 -1.462 -24.565 1.00 93.06 80 VAL A CA 1
ATOM 593 C C . VAL A 1 80 ? 19.969 -2.175 -23.505 1.00 93.06 80 VAL A C 1
ATOM 595 O O . VAL A 1 80 ? 19.487 -3.115 -22.879 1.00 93.06 80 VAL A O 1
ATOM 598 N N . LYS A 1 81 ? 21.180 -1.684 -23.208 1.00 92.06 81 LYS A N 1
ATOM 599 C CA . LYS A 1 81 ? 21.990 -2.223 -22.103 1.00 92.06 81 LYS A CA 1
ATOM 600 C C . LYS A 1 81 ? 21.277 -2.111 -20.748 1.00 92.06 81 LYS A C 1
ATOM 602 O O . LYS A 1 81 ? 21.416 -3.003 -19.918 1.00 92.06 81 LYS A O 1
ATOM 607 N N . ALA A 1 82 ? 20.516 -1.037 -20.517 1.00 94.31 82 ALA A N 1
ATOM 608 C CA . ALA A 1 82 ? 19.705 -0.881 -19.307 1.00 94.31 82 ALA A CA 1
ATOM 609 C C . ALA A 1 82 ? 18.572 -1.919 -19.246 1.00 94.31 82 ALA A C 1
ATOM 611 O O . ALA A 1 82 ? 18.407 -2.577 -18.222 1.00 94.31 82 ALA A O 1
ATOM 612 N N . VAL A 1 83 ? 17.862 -2.144 -20.358 1.00 95.75 83 VAL A N 1
ATOM 613 C CA . VAL A 1 83 ? 16.847 -3.207 -20.469 1.00 95.75 83 VAL A CA 1
ATOM 614 C C . VAL A 1 83 ? 17.448 -4.585 -20.177 1.00 95.75 83 VAL A C 1
ATOM 616 O O . VAL A 1 83 ? 16.895 -5.336 -19.378 1.00 95.75 83 VAL A O 1
ATOM 619 N N . GLN A 1 84 ? 18.593 -4.915 -20.777 1.00 92.81 84 GLN A N 1
ATOM 620 C CA . GLN A 1 84 ? 19.253 -6.209 -20.583 1.00 92.81 84 GLN A CA 1
ATOM 621 C C . GLN A 1 84 ? 19.657 -6.434 -19.116 1.00 92.81 84 GLN A C 1
ATOM 623 O O . GLN A 1 84 ? 19.405 -7.511 -18.573 1.00 92.81 84 GLN A O 1
ATOM 628 N N . ARG A 1 85 ? 20.204 -5.410 -18.438 1.00 93.88 85 ARG A N 1
ATOM 629 C CA . ARG A 1 85 ? 20.530 -5.490 -17.001 1.00 93.88 85 ARG A CA 1
ATOM 630 C C . ARG A 1 85 ? 19.285 -5.678 -16.136 1.00 93.88 85 ARG A C 1
ATOM 632 O O . ARG A 1 85 ? 19.279 -6.560 -15.282 1.00 93.88 85 ARG A O 1
ATOM 639 N N . LEU A 1 86 ? 18.218 -4.919 -16.399 1.00 95.06 86 LEU A N 1
ATOM 640 C CA . LEU A 1 86 ? 16.936 -5.046 -15.697 1.00 95.06 86 LEU A CA 1
ATOM 641 C C . LEU A 1 86 ? 16.344 -6.453 -15.827 1.00 95.06 86 LEU A C 1
ATOM 643 O O . LEU A 1 86 ? 15.915 -7.041 -14.834 1.00 95.06 86 LEU A O 1
ATOM 647 N N . ILE A 1 87 ? 16.341 -7.008 -17.041 1.00 91.56 87 ILE A N 1
ATOM 648 C CA . ILE A 1 87 ? 15.824 -8.353 -17.300 1.00 91.56 87 ILE A CA 1
ATOM 649 C C . ILE A 1 87 ? 16.666 -9.399 -16.571 1.00 91.56 87 ILE A C 1
ATOM 651 O O . ILE A 1 87 ? 16.090 -10.237 -15.873 1.00 91.56 87 ILE A O 1
ATOM 655 N N . ASN A 1 88 ? 17.997 -9.349 -16.684 1.00 86.56 88 ASN A N 1
ATOM 656 C CA . ASN A 1 88 ? 18.882 -10.277 -15.976 1.00 86.56 88 ASN A CA 1
ATOM 657 C C . ASN A 1 88 ? 18.644 -10.219 -14.463 1.00 86.56 88 ASN A C 1
ATOM 659 O O . ASN A 1 88 ? 18.422 -11.255 -13.839 1.00 86.56 88 ASN A O 1
ATOM 663 N N . TYR A 1 89 ? 18.579 -9.012 -13.896 1.00 86.81 89 TYR A N 1
ATOM 664 C CA . TYR A 1 89 ? 18.379 -8.801 -12.465 1.00 86.81 89 TYR A CA 1
ATOM 665 C C . TYR A 1 89 ? 17.032 -9.327 -11.950 1.00 86.81 89 TYR A C 1
ATOM 667 O O . TYR A 1 89 ? 16.973 -9.988 -10.918 1.00 86.81 89 TYR A O 1
ATOM 675 N N . ILE A 1 90 ? 15.939 -9.067 -12.673 1.00 85.19 90 ILE A N 1
ATOM 676 C CA . ILE A 1 90 ? 14.587 -9.441 -12.229 1.00 85.19 90 ILE A CA 1
ATOM 677 C C . ILE A 1 90 ? 14.290 -10.919 -12.464 1.00 85.19 90 ILE A C 1
ATOM 679 O O . ILE A 1 90 ? 13.565 -11.546 -11.689 1.00 85.19 90 ILE A O 1
ATOM 683 N N . THR A 1 91 ? 14.786 -11.473 -13.569 1.00 80.19 91 THR A N 1
ATOM 684 C CA . THR A 1 91 ? 14.370 -12.805 -14.024 1.00 80.19 91 THR A CA 1
ATOM 685 C C . THR A 1 91 ? 15.393 -13.900 -13.756 1.00 80.19 91 THR A C 1
ATOM 687 O O . THR A 1 91 ? 15.005 -15.068 -13.821 1.00 80.19 91 THR A O 1
ATOM 690 N N . GLY A 1 92 ? 16.648 -13.538 -13.462 1.00 78.88 92 GLY A N 1
ATOM 691 C CA . GLY A 1 92 ? 17.784 -14.461 -13.427 1.00 78.88 92 GLY A CA 1
ATOM 692 C C . GLY A 1 92 ? 18.289 -14.865 -14.818 1.00 78.88 92 GLY A C 1
ATOM 693 O O . GLY A 1 92 ? 19.026 -15.839 -14.941 1.00 78.88 92 GLY A O 1
ATOM 694 N N . SER A 1 93 ? 17.869 -14.160 -15.876 1.00 79.69 93 SER A N 1
ATOM 695 C CA . SER A 1 93 ? 18.364 -14.401 -17.238 1.00 79.69 93 SER A CA 1
ATOM 696 C C . SER A 1 93 ? 19.866 -14.110 -17.342 1.00 79.69 93 SER A C 1
ATOM 698 O O . SER A 1 93 ? 20.409 -13.304 -16.589 1.00 79.69 93 SER A O 1
ATOM 700 N N . LYS A 1 94 ? 20.530 -14.748 -18.309 1.00 88.50 94 LYS A N 1
ATOM 701 C CA . LYS A 1 94 ? 21.964 -14.577 -18.598 1.00 88.50 94 LYS A CA 1
ATOM 702 C C . LYS A 1 94 ? 22.183 -13.908 -19.960 1.00 88.50 94 LYS A C 1
ATOM 704 O O . LYS A 1 94 ? 22.937 -14.409 -20.786 1.00 88.50 94 LYS A O 1
ATOM 709 N N . LEU A 1 95 ? 21.469 -12.813 -20.232 1.00 85.44 95 LEU A N 1
ATOM 710 C CA . LEU A 1 95 ? 21.669 -12.041 -21.463 1.00 85.44 95 LEU A CA 1
ATOM 711 C C . LEU A 1 95 ? 23.054 -11.389 -21.465 1.00 85.44 95 LEU A C 1
ATOM 713 O O . LEU A 1 95 ? 23.487 -10.860 -20.438 1.00 85.44 95 LEU A O 1
ATOM 717 N N . ALA A 1 96 ? 23.694 -11.338 -22.633 1.00 86.88 96 ALA A N 1
ATOM 718 C CA . ALA A 1 96 ? 24.821 -10.440 -22.851 1.00 86.88 96 ALA A CA 1
ATOM 719 C C . ALA A 1 96 ? 24.354 -8.977 -22.740 1.00 86.88 96 ALA A C 1
ATOM 721 O O . ALA A 1 96 ? 23.290 -8.615 -23.243 1.00 86.88 96 ALA A O 1
ATOM 722 N N . ILE A 1 97 ? 25.149 -8.125 -22.083 1.00 91.12 97 ILE A N 1
ATOM 723 C CA . ILE A 1 97 ? 24.881 -6.680 -21.964 1.00 91.12 97 ILE A CA 1
ATOM 724 C C . ILE A 1 97 ? 25.578 -5.930 -23.117 1.00 91.12 97 ILE A C 1
ATOM 726 O O . ILE A 1 97 ? 26.416 -5.045 -22.919 1.00 91.12 97 ILE A O 1
ATOM 730 N N . ASP A 1 98 ? 25.273 -6.327 -24.349 1.00 83.88 98 ASP A N 1
ATOM 731 C CA . ASP A 1 98 ? 25.895 -5.825 -25.583 1.00 83.88 98 ASP A CA 1
ATOM 732 C C . ASP A 1 98 ? 25.215 -4.556 -26.136 1.00 83.88 98 ASP A C 1
ATOM 734 O O . ASP A 1 98 ? 25.824 -3.788 -26.885 1.00 83.88 98 ASP A O 1
ATOM 738 N N . GLY A 1 99 ? 23.994 -4.252 -25.685 1.00 90.06 99 GLY A N 1
ATOM 739 C CA . GLY A 1 99 ? 23.188 -3.141 -26.186 1.00 90.06 99 GLY A CA 1
ATOM 740 C C . GLY A 1 99 ? 22.465 -3.435 -27.499 1.00 90.06 99 GLY A C 1
ATOM 741 O O . GLY A 1 99 ? 22.026 -2.490 -28.156 1.00 90.06 99 GLY A O 1
ATOM 742 N N . ILE A 1 100 ? 22.332 -4.710 -27.870 1.00 88.69 100 ILE A N 1
ATOM 743 C CA . ILE A 1 100 ? 21.628 -5.184 -29.061 1.00 88.69 100 ILE A CA 1
ATOM 744 C C . ILE A 1 100 ? 20.305 -5.833 -28.637 1.00 88.69 100 ILE A C 1
ATOM 746 O O . ILE A 1 100 ? 20.269 -6.819 -27.901 1.00 88.69 100 ILE A O 1
ATOM 750 N N . PHE A 1 101 ? 19.181 -5.303 -29.128 1.00 86.25 101 PHE A N 1
ATOM 751 C CA . PHE A 1 101 ? 17.862 -5.884 -28.857 1.00 86.25 101 PHE A CA 1
ATOM 752 C C . PHE A 1 101 ? 17.591 -7.042 -29.831 1.00 86.25 101 PHE A C 1
ATOM 754 O O . PHE A 1 101 ? 16.713 -6.963 -30.681 1.00 86.25 101 PHE A O 1
ATOM 761 N N . GLY A 1 102 ? 18.399 -8.099 -29.739 1.00 83.62 102 GLY A N 1
ATOM 762 C CA . GLY A 1 102 ? 18.271 -9.307 -30.558 1.00 83.62 102 GLY A CA 1
ATOM 763 C C . GLY A 1 102 ? 17.240 -10.300 -30.012 1.00 83.62 102 GLY A C 1
ATOM 764 O O . GLY A 1 102 ? 16.541 -10.027 -29.029 1.00 83.62 102 GLY A O 1
ATOM 765 N N . ASP A 1 103 ? 17.175 -11.489 -30.612 1.00 81.75 103 ASP A N 1
ATOM 766 C CA . ASP A 1 103 ? 16.178 -12.518 -30.277 1.00 81.75 103 ASP A CA 1
ATOM 767 C C . ASP A 1 103 ? 16.223 -12.962 -28.815 1.00 81.75 103 ASP A C 1
ATOM 769 O O . ASP A 1 103 ? 15.177 -13.121 -28.180 1.00 81.75 103 ASP A O 1
ATOM 773 N N . GLY A 1 104 ? 17.424 -13.067 -28.238 1.00 83.75 104 GLY A N 1
ATOM 774 C CA . GLY A 1 104 ? 17.594 -13.365 -26.815 1.00 83.75 104 GLY A CA 1
ATOM 775 C C . GLY A 1 104 ? 16.937 -12.310 -25.918 1.00 83.75 104 GLY A C 1
ATOM 776 O O . GLY A 1 104 ? 16.167 -12.644 -25.016 1.00 83.75 104 GLY A O 1
ATOM 777 N N . THR A 1 105 ? 17.160 -11.024 -26.213 1.00 89.88 105 THR A N 1
ATOM 778 C CA . THR A 1 105 ? 16.587 -9.910 -25.435 1.00 89.88 105 THR A CA 1
ATOM 779 C C . THR A 1 105 ? 15.067 -9.840 -25.613 1.00 89.88 105 THR A C 1
ATOM 781 O O . THR A 1 105 ? 14.332 -9.649 -24.641 1.00 89.88 105 THR A O 1
ATOM 784 N N . ARG A 1 106 ? 14.564 -10.081 -26.831 1.00 88.25 106 ARG A N 1
ATOM 785 C CA . ARG A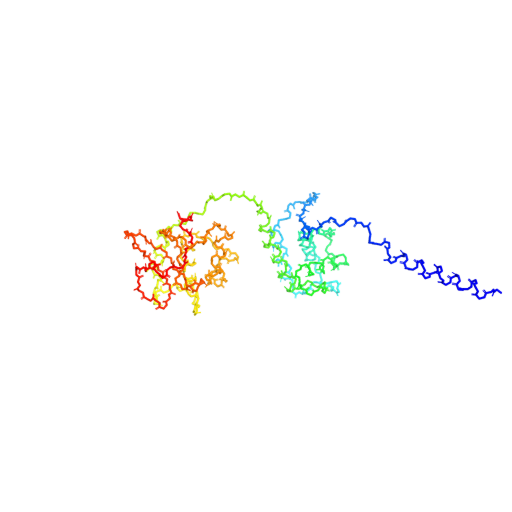 1 106 ? 13.124 -10.155 -27.120 1.00 88.25 106 ARG A CA 1
ATOM 786 C C . ARG A 1 106 ? 12.444 -11.314 -26.390 1.00 88.25 106 ARG A C 1
ATOM 788 O O . ARG A 1 106 ? 11.392 -11.119 -25.783 1.00 88.25 10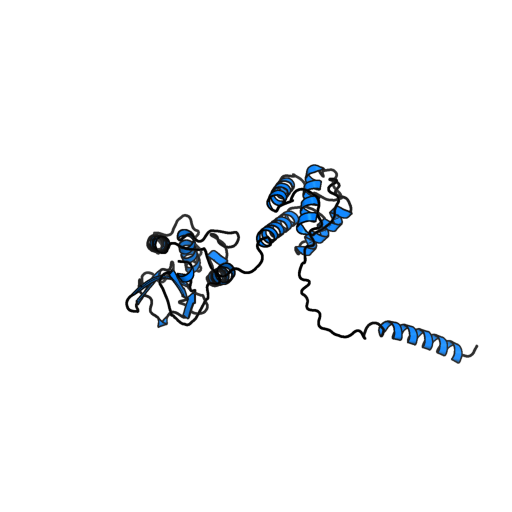6 ARG A O 1
ATOM 795 N N . SER A 1 107 ? 13.032 -12.507 -26.426 1.00 84.38 107 SER A N 1
ATOM 796 C CA . SER A 1 107 ? 12.503 -13.691 -25.740 1.00 84.38 107 SER A CA 1
ATOM 797 C C . SER A 1 107 ? 12.419 -13.463 -24.228 1.00 84.38 107 SER A C 1
ATOM 799 O O . SER A 1 107 ? 11.371 -13.672 -23.614 1.00 84.38 107 SER A O 1
ATOM 801 N N . ALA A 1 108 ? 13.481 -12.917 -23.633 1.00 87.38 108 ALA A N 1
ATOM 802 C CA . ALA A 1 108 ? 13.517 -12.619 -22.207 1.00 87.38 108 ALA A CA 1
ATOM 803 C C . ALA A 1 108 ? 12.543 -11.490 -21.806 1.00 87.38 108 ALA A C 1
ATOM 805 O O . ALA A 1 108 ? 11.921 -11.554 -20.743 1.00 87.38 108 ALA A O 1
ATOM 806 N N . THR A 1 109 ? 12.320 -10.509 -22.689 1.00 89.62 109 THR A N 1
ATOM 807 C CA . THR A 1 109 ? 11.283 -9.473 -22.522 1.00 89.62 109 THR A CA 1
ATOM 808 C C . THR A 1 109 ? 9.893 -10.104 -22.438 1.00 89.62 109 THR A C 1
ATOM 810 O O . THR A 1 109 ? 9.153 -9.830 -21.492 1.00 89.62 109 THR A O 1
ATOM 813 N N . LYS A 1 110 ? 9.561 -11.024 -23.357 1.00 80.06 110 LYS A N 1
ATOM 814 C CA . LYS A 1 110 ? 8.292 -11.772 -23.325 1.00 80.06 110 LYS A CA 1
ATOM 815 C C . LYS A 1 110 ? 8.140 -12.600 -22.056 1.00 80.06 110 LYS A C 1
ATOM 817 O O . LYS A 1 110 ? 7.051 -12.678 -21.498 1.00 80.06 110 LYS A O 1
ATOM 822 N N . THR A 1 111 ? 9.218 -13.207 -21.571 1.00 84.31 111 THR A N 1
ATOM 823 C CA . THR A 1 111 ? 9.203 -13.944 -20.300 1.00 84.31 111 THR A CA 1
ATOM 824 C C . THR A 1 111 ? 8.864 -13.035 -19.120 1.00 84.31 111 THR A C 1
ATOM 826 O O . THR A 1 111 ? 8.023 -13.403 -18.300 1.00 84.31 111 THR A O 1
ATOM 829 N N . LEU A 1 112 ? 9.452 -11.835 -19.043 1.00 88.62 112 LEU A N 1
ATOM 830 C CA . LEU A 1 112 ? 9.113 -10.856 -18.004 1.00 88.62 112 LEU A CA 1
ATOM 831 C C . LEU A 1 112 ? 7.640 -10.432 -18.091 1.00 88.62 112 LEU A C 1
ATOM 833 O O . LEU A 1 112 ? 6.964 -10.385 -17.062 1.00 88.62 112 LEU A O 1
ATOM 837 N N . GLN A 1 113 ? 7.139 -10.180 -19.302 1.00 86.44 113 GLN A N 1
ATOM 838 C CA . GLN A 1 113 ? 5.739 -9.822 -19.551 1.00 86.44 113 GLN A CA 1
ATOM 839 C C . GLN A 1 113 ? 4.774 -10.922 -19.086 1.00 86.44 113 GLN A C 1
ATOM 841 O O . GLN A 1 113 ? 3.877 -10.649 -18.289 1.00 86.44 113 GLN A O 1
ATOM 846 N N . ARG A 1 114 ? 5.018 -12.184 -19.477 1.00 83.56 114 ARG A N 1
ATOM 847 C CA . ARG A 1 114 ? 4.219 -13.341 -19.027 1.00 83.56 114 ARG A CA 1
ATOM 848 C C . ARG A 1 114 ? 4.225 -13.481 -17.508 1.00 83.56 114 ARG A C 1
ATOM 850 O O . ARG A 1 114 ? 3.169 -13.636 -16.911 1.00 83.56 114 ARG A O 1
ATOM 857 N N . ARG A 1 115 ? 5.396 -13.365 -16.867 1.00 82.81 115 ARG A N 1
ATOM 858 C CA . ARG A 1 115 ? 5.529 -13.444 -15.397 1.00 82.81 115 ARG A CA 1
ATOM 859 C C . ARG A 1 115 ? 4.766 -12.345 -14.653 1.00 82.81 115 ARG A C 1
ATOM 861 O O . ARG A 1 115 ? 4.497 -12.501 -13.465 1.00 82.81 115 ARG A O 1
ATOM 868 N N . ASN A 1 116 ? 4.450 -11.241 -15.324 1.00 83.06 116 ASN A N 1
ATOM 869 C CA . ASN A 1 116 ? 3.705 -10.121 -14.757 1.00 83.06 116 ASN A CA 1
ATOM 870 C C . ASN A 1 116 ? 2.260 -10.030 -15.264 1.00 83.06 116 ASN A C 1
ATOM 872 O O . ASN A 1 116 ? 1.589 -9.050 -14.949 1.00 83.06 116 ASN A O 1
ATOM 876 N N . ASN A 1 117 ? 1.772 -11.051 -15.979 1.00 86.00 117 ASN A N 1
ATOM 877 C CA . ASN A 1 117 ? 0.410 -11.130 -16.512 1.00 86.00 117 ASN A CA 1
ATOM 878 C C . ASN A 1 117 ? 0.030 -9.937 -17.410 1.00 86.00 117 ASN A C 1
ATOM 880 O O . ASN A 1 117 ? -1.088 -9.434 -17.338 1.00 86.00 117 ASN A O 1
ATOM 884 N N . ILE A 1 118 ? 0.963 -9.485 -18.253 1.00 85.31 118 ILE A N 1
ATOM 885 C CA . ILE A 1 118 ? 0.712 -8.504 -19.321 1.00 85.31 118 ILE A CA 1
ATOM 886 C C . ILE A 1 118 ? 0.960 -9.142 -20.695 1.00 85.31 118 ILE A C 1
ATOM 888 O O . ILE A 1 118 ? 1.589 -10.201 -20.790 1.00 85.31 118 ILE A O 1
ATOM 892 N N . THR A 1 119 ? 0.484 -8.504 -21.767 1.00 81.25 119 THR A N 1
ATOM 893 C CA . THR A 1 119 ? 0.653 -8.992 -23.144 1.00 81.25 119 THR A CA 1
ATOM 894 C C . THR A 1 119 ? 2.126 -9.257 -23.468 1.00 81.25 119 THR A C 1
ATOM 896 O O . THR A 1 119 ? 2.977 -8.380 -23.340 1.00 81.25 119 THR A O 1
ATOM 899 N N . ALA A 1 120 ? 2.433 -10.484 -23.898 1.00 83.12 120 ALA A N 1
ATOM 900 C CA . ALA A 1 120 ? 3.794 -10.946 -24.179 1.00 83.12 120 ALA A CA 1
ATOM 901 C C . ALA A 1 120 ? 4.240 -10.639 -25.624 1.00 83.12 120 ALA A C 1
ATOM 903 O O . ALA A 1 120 ? 4.647 -11.532 -26.379 1.00 83.12 120 ALA A O 1
ATOM 904 N N . ASP A 1 121 ? 4.128 -9.376 -26.026 1.00 72.88 121 ASP A N 1
ATOM 905 C CA . ASP A 1 121 ? 4.438 -8.887 -27.377 1.00 72.88 121 ASP A CA 1
ATOM 906 C C . ASP A 1 121 ? 5.951 -8.720 -27.646 1.00 72.88 121 ASP A C 1
ATOM 908 O O . ASP A 1 121 ? 6.393 -8.747 -28.799 1.00 72.88 121 ASP A O 1
ATOM 912 N N . GLY A 1 122 ? 6.779 -8.675 -26.598 1.00 80.31 122 GLY A N 1
ATOM 913 C CA . GLY A 1 122 ? 8.223 -8.456 -26.685 1.00 80.31 122 GLY A CA 1
ATOM 914 C C . GLY A 1 122 ? 8.616 -6.989 -26.874 1.00 80.31 122 GLY A C 1
ATOM 915 O O . GLY A 1 122 ? 9.734 -6.725 -27.320 1.00 80.31 122 GLY A O 1
ATOM 916 N N . ILE A 1 123 ? 7.711 -6.059 -26.563 1.00 86.38 123 ILE A N 1
ATOM 917 C CA . ILE A 1 123 ? 7.912 -4.613 -26.646 1.00 86.38 123 ILE A CA 1
ATOM 918 C C . ILE A 1 123 ? 8.141 -4.044 -25.242 1.00 86.38 123 ILE A C 1
ATOM 920 O O . ILE A 1 123 ? 7.363 -4.258 -24.313 1.00 86.38 123 ILE A O 1
ATOM 924 N N . VAL A 1 124 ? 9.206 -3.261 -25.089 1.00 90.56 124 VAL A N 1
ATOM 925 C CA . VAL A 1 124 ? 9.448 -2.462 -23.886 1.00 90.56 124 VAL A CA 1
ATOM 926 C C . VAL A 1 124 ? 8.747 -1.117 -24.059 1.00 90.56 124 VAL A C 1
ATOM 928 O O . VAL A 1 124 ? 9.214 -0.238 -24.786 1.00 90.56 124 VAL A O 1
ATOM 931 N N . GLY A 1 125 ? 7.594 -0.995 -23.406 1.00 81.06 125 GLY A N 1
ATOM 932 C CA . GLY A 1 125 ? 6.790 0.223 -23.311 1.00 81.06 125 GLY A CA 1
ATOM 933 C C . GLY A 1 125 ? 6.130 0.344 -21.934 1.00 81.06 125 GLY A C 1
ATOM 934 O O . GLY A 1 125 ? 6.497 -0.373 -21.003 1.00 81.06 125 GLY A O 1
ATOM 935 N N . ARG A 1 126 ? 5.119 1.211 -21.793 1.00 85.75 126 ARG A N 1
ATOM 936 C CA . ARG A 1 126 ? 4.571 1.600 -20.475 1.00 85.75 126 ARG A CA 1
ATOM 937 C C . ARG A 1 126 ? 4.135 0.442 -19.574 1.00 85.75 126 ARG A C 1
ATOM 939 O O . ARG A 1 126 ? 4.392 0.472 -18.374 1.00 85.75 126 ARG A O 1
ATOM 946 N N . GLU A 1 127 ? 3.494 -0.587 -20.121 1.00 73.31 127 GLU A N 1
ATOM 947 C CA . GLU A 1 127 ? 3.064 -1.742 -19.317 1.00 73.31 127 GLU A CA 1
ATOM 948 C C . GLU A 1 127 ? 4.256 -2.587 -18.840 1.00 73.31 127 GLU A C 1
ATOM 950 O O . GLU A 1 127 ? 4.274 -3.061 -17.703 1.00 73.31 127 GLU A O 1
ATOM 955 N N . TRP A 1 128 ? 5.307 -2.693 -19.658 1.00 92.50 128 TRP A N 1
ATOM 956 C CA . TRP A 1 128 ? 6.563 -3.331 -19.263 1.00 92.50 128 TRP A CA 1
ATOM 957 C C . TRP A 1 128 ? 7.277 -2.538 -18.158 1.00 92.50 128 TRP A C 1
ATOM 959 O O . TRP A 1 128 ? 7.750 -3.124 -17.186 1.00 92.50 128 TRP A O 1
ATOM 969 N N . GLU A 1 129 ? 7.308 -1.206 -18.253 1.00 92.19 129 GLU A N 1
ATOM 970 C CA . GLU A 1 129 ? 7.913 -0.333 -17.236 1.00 92.19 129 GLU A CA 1
ATOM 971 C C . GLU A 1 129 ? 7.233 -0.485 -15.870 1.00 92.19 129 GLU A C 1
ATOM 973 O O . GLU A 1 129 ? 7.913 -0.641 -14.854 1.00 92.19 129 GLU A O 1
ATOM 978 N N . LYS A 1 130 ? 5.892 -0.497 -15.844 1.00 86.12 130 LYS A N 1
ATOM 979 C CA . LYS A 1 130 ? 5.105 -0.733 -14.621 1.00 86.12 130 LYS A CA 1
ATOM 980 C C . LYS A 1 130 ? 5.384 -2.113 -14.025 1.00 86.12 130 LYS A C 1
ATOM 982 O O . LYS A 1 130 ? 5.514 -2.250 -12.807 1.00 86.12 130 LYS A O 1
ATOM 987 N N . ALA A 1 131 ? 5.489 -3.138 -14.872 1.00 82.12 131 ALA A N 1
ATOM 988 C CA . ALA A 1 131 ? 5.822 -4.492 -14.440 1.00 82.12 131 ALA A CA 1
ATOM 989 C C . ALA A 1 131 ? 7.213 -4.553 -13.787 1.00 82.12 131 ALA A C 1
ATOM 991 O O . ALA A 1 131 ? 7.369 -5.129 -12.710 1.00 82.12 131 ALA A O 1
ATOM 992 N N . VAL A 1 132 ? 8.210 -3.898 -14.387 1.00 90.19 132 VAL A N 1
ATOM 993 C CA . VAL A 1 132 ? 9.561 -3.795 -13.819 1.00 90.19 132 VAL A CA 1
ATOM 994 C C . VAL A 1 132 ? 9.551 -3.063 -12.482 1.00 90.19 132 VAL A C 1
ATOM 996 O O . VAL A 1 132 ? 10.121 -3.565 -11.517 1.00 90.19 132 VAL A O 1
ATOM 999 N N . GLU A 1 133 ? 8.856 -1.932 -12.378 1.00 90.00 133 GLU A N 1
ATOM 1000 C CA . GLU A 1 133 ? 8.729 -1.173 -11.128 1.00 90.00 133 GLU A CA 1
ATOM 1001 C C . GLU A 1 133 ? 8.141 -2.021 -9.988 1.00 90.00 133 GLU A C 1
ATOM 1003 O O . GLU A 1 133 ? 8.696 -2.076 -8.886 1.00 90.00 133 GLU A O 1
ATOM 1008 N N . LYS A 1 134 ? 7.080 -2.784 -10.277 1.00 88.06 134 LYS A N 1
ATOM 1009 C CA . LYS A 1 134 ? 6.490 -3.753 -9.343 1.00 88.06 134 LYS A CA 1
ATOM 1010 C C . LYS A 1 134 ? 7.499 -4.823 -8.908 1.00 88.06 134 LYS A C 1
ATOM 1012 O O . LYS A 1 134 ? 7.592 -5.130 -7.717 1.00 88.06 134 LYS A O 1
ATOM 1017 N N . CYS A 1 135 ? 8.264 -5.389 -9.842 1.00 85.94 135 CYS A N 1
ATOM 1018 C CA . CYS A 1 135 ? 9.299 -6.377 -9.534 1.00 85.94 135 CYS A CA 1
ATOM 1019 C C . CYS A 1 135 ? 10.412 -5.800 -8.651 1.00 85.94 135 CYS A C 1
ATOM 1021 O O . CYS A 1 135 ? 10.815 -6.457 -7.693 1.00 85.94 135 CYS A O 1
ATOM 1023 N N . LEU A 1 136 ? 10.880 -4.579 -8.923 1.00 86.50 136 LEU A N 1
ATOM 1024 C CA . LEU A 1 136 ? 11.924 -3.926 -8.128 1.00 86.50 136 LEU A CA 1
ATOM 1025 C C . LEU A 1 136 ? 11.462 -3.635 -6.701 1.00 86.50 136 LEU A C 1
ATOM 1027 O O . LEU A 1 136 ? 12.223 -3.856 -5.764 1.00 86.50 136 LEU A O 1
ATOM 1031 N N . ASN A 1 137 ? 10.207 -3.225 -6.516 1.00 84.38 137 ASN A N 1
ATOM 1032 C CA . ASN A 1 137 ? 9.639 -3.045 -5.180 1.00 84.38 137 ASN A CA 1
ATOM 1033 C C . ASN A 1 137 ? 9.560 -4.377 -4.418 1.00 84.38 137 ASN A C 1
ATOM 1035 O O . ASN A 1 137 ? 9.924 -4.441 -3.245 1.00 84.38 137 ASN A O 1
ATOM 1039 N N . LYS A 1 138 ? 9.192 -5.467 -5.104 1.00 78.00 138 LYS A N 1
ATOM 1040 C CA . LYS A 1 138 ? 9.211 -6.813 -4.518 1.00 78.00 138 LYS A CA 1
ATOM 1041 C C . LYS A 1 138 ? 10.630 -7.263 -4.153 1.00 78.00 138 LYS A C 1
ATOM 1043 O O . LYS A 1 138 ? 10.818 -7.839 -3.089 1.00 78.00 138 LYS A O 1
ATOM 1048 N N . LEU A 1 139 ? 11.626 -7.006 -4.998 1.00 73.56 139 LEU A N 1
ATOM 1049 C CA . LEU A 1 139 ? 13.027 -7.361 -4.738 1.00 73.56 139 LEU A CA 1
ATOM 1050 C C . LEU A 1 139 ? 13.630 -6.532 -3.597 1.00 73.56 139 LEU A C 1
ATOM 1052 O O . LEU A 1 139 ? 14.316 -7.094 -2.748 1.00 73.56 139 LEU A O 1
ATOM 1056 N N . ALA A 1 140 ? 13.286 -5.244 -3.503 1.00 67.56 140 ALA A N 1
ATOM 1057 C CA . ALA A 1 140 ? 13.616 -4.408 -2.348 1.00 67.56 140 ALA A CA 1
ATOM 1058 C C . ALA A 1 140 ? 13.071 -5.013 -1.047 1.00 67.56 140 ALA A C 1
ATOM 1060 O O . ALA A 1 140 ? 13.782 -5.061 -0.052 1.00 67.56 140 ALA A O 1
ATOM 1061 N N . SER A 1 141 ? 11.844 -5.545 -1.086 1.00 52.84 141 SER A N 1
ATOM 1062 C CA . SER A 1 141 ? 11.225 -6.228 0.057 1.00 52.84 141 SER A CA 1
ATOM 1063 C C . SER A 1 141 ? 11.726 -7.664 0.293 1.00 52.84 141 SER A C 1
ATOM 1065 O O . SER A 1 141 ? 11.419 -8.252 1.325 1.00 52.84 141 SER A O 1
ATOM 1067 N N . LYS A 1 142 ? 12.483 -8.255 -0.648 1.00 46.28 142 LYS A N 1
ATOM 1068 C CA . LYS A 1 142 ? 12.985 -9.646 -0.601 1.00 46.28 142 LYS A CA 1
ATOM 1069 C C . LYS A 1 142 ? 14.464 -9.744 -0.192 1.00 46.28 142 LYS A C 1
ATOM 1071 O O . LYS A 1 142 ? 14.900 -10.821 0.185 1.00 46.28 142 LYS A O 1
ATOM 1076 N N . ASN A 1 143 ? 15.210 -8.635 -0.193 1.00 40.44 143 ASN A N 1
ATOM 1077 C CA . ASN A 1 143 ? 16.511 -8.530 0.496 1.00 40.44 143 ASN A CA 1
ATOM 1078 C C . ASN A 1 143 ? 16.370 -8.334 2.019 1.00 40.44 143 ASN A C 1
ATOM 1080 O O . ASN A 1 143 ? 17.350 -8.137 2.728 1.00 40.44 143 ASN A O 1
ATOM 1084 N N . THR A 1 144 ? 15.146 -8.448 2.525 1.00 39.78 144 THR A N 1
ATOM 1085 C CA . THR A 1 144 ? 14.798 -8.548 3.941 1.00 39.78 144 THR A CA 1
ATOM 1086 C C . THR A 1 144 ? 13.961 -9.817 4.124 1.00 39.78 144 THR A C 1
ATOM 1088 O O . THR A 1 144 ? 12.741 -9.757 3.992 1.00 39.78 144 THR A O 1
ATOM 1091 N N . VAL A 1 145 ? 14.570 -10.995 4.344 1.00 35.84 145 VAL A N 1
ATOM 1092 C CA . VAL A 1 145 ? 13.803 -12.250 4.537 1.00 35.84 145 VAL A CA 1
ATOM 1093 C C . VAL A 1 145 ? 14.105 -12.947 5.874 1.00 35.84 145 VAL A C 1
ATOM 1095 O O . VAL A 1 145 ? 15.191 -13.469 6.082 1.00 35.84 145 VAL A O 1
ATOM 1098 N N . LYS A 1 146 ? 13.019 -13.033 6.663 1.00 31.97 146 LYS A N 1
ATOM 1099 C CA . LYS A 1 146 ? 12.589 -13.977 7.722 1.00 31.97 146 LYS A CA 1
ATOM 1100 C C . LYS A 1 146 ? 13.218 -13.973 9.135 1.00 31.97 146 LYS A C 1
ATOM 1102 O O . LYS A 1 146 ? 14.355 -14.351 9.356 1.00 31.97 146 LYS A O 1
ATOM 1107 N N . SER A 1 147 ? 12.283 -13.755 10.073 1.00 32.88 147 SER A N 1
ATOM 1108 C CA . SER A 1 147 ? 12.259 -13.939 11.532 1.00 32.88 147 SER A CA 1
ATOM 1109 C C . SER A 1 147 ? 13.072 -12.964 12.385 1.00 32.88 147 SER A C 1
ATOM 1111 O O . SER A 1 147 ? 14.235 -13.187 12.691 1.00 32.88 147 SER A O 1
ATOM 1113 N N . SER A 1 148 ? 12.390 -11.934 12.887 1.00 32.91 148 SER A N 1
ATOM 1114 C CA . SER A 1 148 ? 12.709 -11.369 14.195 1.00 32.91 148 SER A CA 1
ATOM 1115 C C . SER A 1 148 ? 11.415 -11.099 14.947 1.00 32.91 148 SER A C 1
ATOM 1117 O O . SER A 1 148 ? 10.517 -10.419 14.451 1.00 32.91 148 SER A O 1
ATOM 1119 N N . LYS A 1 149 ? 11.359 -11.626 16.171 1.00 33.41 149 LYS A N 1
ATOM 1120 C CA . LYS A 1 149 ? 10.562 -11.100 17.281 1.00 33.41 149 LYS A CA 1
ATOM 1121 C C . LYS A 1 149 ? 10.582 -9.566 17.279 1.00 33.41 149 LYS A C 1
ATOM 1123 O O . LYS A 1 149 ? 11.599 -8.957 16.949 1.00 33.41 149 LYS A O 1
ATOM 1128 N N . THR A 1 150 ? 9.466 -8.978 17.695 1.00 41.72 150 THR A N 1
ATOM 1129 C CA . THR A 1 150 ? 9.289 -7.560 18.016 1.00 41.72 150 THR A CA 1
ATOM 1130 C C . THR A 1 150 ? 10.515 -6.965 18.708 1.00 41.72 150 THR A C 1
ATOM 1132 O O . THR A 1 150 ? 10.865 -7.401 19.801 1.00 41.72 150 THR A O 1
ATOM 1135 N N . SER A 1 151 ? 11.117 -5.943 18.098 1.00 39.44 151 SER A N 1
ATOM 1136 C CA . SER A 1 151 ? 11.702 -4.809 18.819 1.00 39.44 151 SER A CA 1
ATOM 1137 C C . SER A 1 151 ? 11.938 -3.646 17.847 1.00 39.44 151 SER A C 1
ATOM 1139 O O . SER A 1 151 ? 12.705 -3.792 16.898 1.00 39.44 151 SER A O 1
ATOM 1141 N N . GLY A 1 152 ? 11.268 -2.504 18.061 1.00 52.97 152 GLY A N 1
ATOM 1142 C CA . GLY A 1 152 ? 11.764 -1.215 17.561 1.00 52.97 152 GLY A CA 1
ATOM 1143 C C . GLY A 1 152 ? 10.786 -0.204 16.950 1.00 52.97 152 GLY A C 1
ATOM 1144 O O . GLY A 1 152 ? 11.224 0.912 16.691 1.00 52.97 152 GLY A O 1
ATOM 1145 N N . VAL A 1 153 ? 9.501 -0.504 16.721 1.00 59.25 153 VAL A N 1
ATOM 1146 C CA . VAL A 1 153 ? 8.524 0.582 16.496 1.00 59.25 153 VAL A CA 1
ATOM 1147 C C . VAL A 1 153 ? 8.004 0.992 17.861 1.00 59.25 153 VAL A C 1
ATOM 1149 O O . VAL A 1 153 ? 7.235 0.252 18.464 1.00 59.25 153 VAL A O 1
ATOM 1152 N N . LYS A 1 154 ? 8.486 2.136 18.349 1.00 81.31 154 LYS A N 1
ATOM 1153 C CA . LYS A 1 154 ? 7.950 2.813 19.525 1.00 81.31 154 LYS A CA 1
ATOM 1154 C C . LYS A 1 154 ? 7.292 4.107 19.065 1.00 81.31 154 LYS A C 1
ATOM 1156 O O . LYS A 1 154 ? 7.970 5.083 18.751 1.00 81.31 154 LYS A O 1
ATOM 1161 N N . LEU A 1 155 ? 5.979 4.059 18.945 1.00 85.38 155 LEU A N 1
ATOM 1162 C CA . LEU A 1 155 ? 5.113 5.185 18.669 1.00 85.38 155 LEU A CA 1
ATOM 1163 C C . LEU A 1 155 ? 5.001 6.056 19.918 1.00 85.38 155 LEU A C 1
ATOM 1165 O O . LEU A 1 155 ? 5.091 5.590 21.051 1.00 85.38 155 LEU A O 1
ATOM 1169 N N . ASP A 1 156 ? 4.780 7.342 19.704 1.00 90.12 156 ASP A N 1
ATOM 1170 C CA . ASP A 1 156 ? 4.585 8.298 20.782 1.00 90.12 156 ASP A CA 1
ATOM 1171 C C . ASP 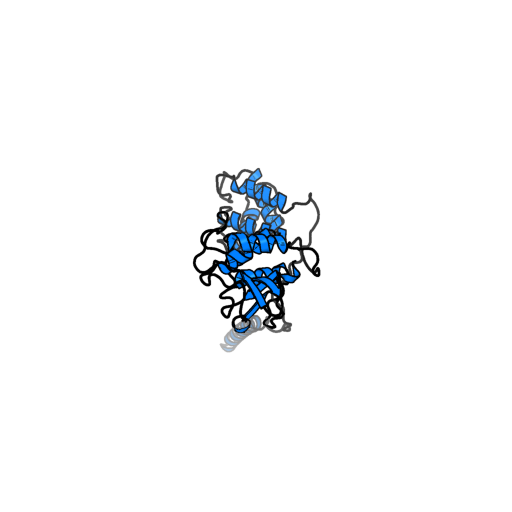A 1 156 ? 3.088 8.471 21.062 1.00 90.12 156 ASP A C 1
ATOM 1173 O O . ASP A 1 156 ? 2.333 9.051 20.271 1.00 90.12 156 ASP A O 1
ATOM 1177 N N . LEU A 1 157 ? 2.652 7.966 22.217 1.00 90.38 157 LEU A N 1
ATOM 1178 C CA . LEU A 1 157 ? 1.249 8.002 22.619 1.00 90.38 157 LEU A CA 1
ATOM 1179 C C . LEU A 1 157 ? 0.763 9.430 22.894 1.00 90.38 157 LEU A C 1
ATOM 1181 O O . LEU A 1 157 ? -0.420 9.723 22.717 1.00 90.38 157 LEU A O 1
ATOM 1185 N N . ASN A 1 158 ? 1.650 10.341 23.295 1.00 90.81 158 ASN A N 1
ATOM 1186 C CA . ASN A 1 158 ? 1.288 11.737 23.512 1.00 90.81 158 ASN A CA 1
ATOM 1187 C C . ASN A 1 158 ? 1.051 12.446 22.179 1.00 90.81 158 ASN A C 1
ATOM 1189 O O . ASN A 1 158 ? 0.029 13.116 22.041 1.00 90.81 158 ASN A O 1
ATOM 1193 N N . ARG A 1 159 ? 1.900 12.206 21.173 1.00 92.12 159 ARG A N 1
ATOM 1194 C CA . ARG A 1 159 ? 1.682 12.710 19.805 1.00 92.12 159 ARG A CA 1
ATOM 1195 C C . ARG A 1 159 ? 0.395 12.160 19.195 1.00 92.12 159 ARG A C 1
ATOM 1197 O O . ARG A 1 159 ? -0.376 12.916 18.608 1.00 92.12 159 ARG A O 1
ATOM 1204 N N . ALA A 1 160 ? 0.117 10.869 19.388 1.00 92.75 160 ALA A N 1
ATOM 1205 C CA . ALA A 1 160 ? -1.143 10.264 18.958 1.00 92.75 160 ALA A CA 1
ATOM 1206 C C . ALA A 1 160 ? -2.356 10.992 19.564 1.00 92.75 160 ALA A C 1
ATOM 1208 O O . ALA A 1 160 ? -3.301 11.361 18.863 1.00 92.75 160 ALA A O 1
ATOM 1209 N N . ARG A 1 161 ? -2.311 11.243 20.879 1.00 90.06 161 ARG A N 1
ATOM 1210 C CA . ARG A 1 161 ? -3.382 11.935 21.604 1.00 90.06 161 ARG A CA 1
ATOM 1211 C C . ARG A 1 161 ? -3.537 13.390 21.174 1.00 90.06 161 ARG A C 1
ATOM 1213 O O . ARG A 1 161 ? -4.662 13.874 21.073 1.00 90.06 161 ARG A O 1
ATOM 1220 N N . GLU A 1 162 ? -2.430 14.087 20.957 1.00 89.00 162 GLU A N 1
ATOM 1221 C CA . GLU A 1 162 ? -2.426 15.471 20.490 1.00 89.00 162 GLU A CA 1
ATOM 1222 C C . GLU A 1 162 ? -3.119 15.577 19.130 1.00 89.00 162 GLU A C 1
ATOM 1224 O O . GLU A 1 162 ? -4.078 16.338 18.982 1.00 89.00 162 GLU A O 1
ATOM 1229 N N . TYR A 1 163 ? -2.726 14.722 18.182 1.00 89.19 163 TYR A N 1
ATOM 1230 C CA . TYR A 1 163 ? -3.348 14.666 16.864 1.00 89.19 163 TYR A CA 1
ATOM 1231 C C . TYR A 1 163 ? -4.843 14.357 16.949 1.00 89.19 163 TYR A C 1
ATOM 1233 O O . TYR A 1 163 ? -5.670 15.038 16.336 1.00 89.19 163 TYR A O 1
ATOM 1241 N N . ALA A 1 164 ? -5.206 13.343 17.741 1.00 88.94 164 ALA A N 1
ATOM 1242 C CA . ALA A 1 164 ? -6.594 12.941 17.893 1.00 88.94 164 ALA A CA 1
ATOM 1243 C C . ALA A 1 164 ? -7.458 14.107 18.413 1.00 88.94 164 ALA A C 1
ATOM 1245 O O . ALA A 1 164 ? -8.477 14.444 17.802 1.00 88.94 164 ALA A O 1
ATOM 1246 N N . LYS A 1 165 ? -7.003 14.800 19.467 1.00 85.25 165 LYS A N 1
ATOM 1247 C CA . LYS A 1 165 ? -7.685 15.969 20.051 1.00 85.25 165 LYS A CA 1
ATOM 1248 C C . LYS A 1 165 ? -7.756 17.170 19.108 1.00 85.25 165 LYS A C 1
ATOM 1250 O O . LYS A 1 165 ? -8.730 17.922 19.165 1.00 85.25 165 LYS A O 1
ATOM 1255 N N . ALA A 1 166 ? -6.759 17.367 18.250 1.00 83.50 166 ALA A N 1
ATOM 1256 C CA . ALA A 1 166 ? -6.760 18.467 17.293 1.00 83.50 166 ALA A CA 1
ATOM 1257 C C . ALA A 1 166 ? -7.769 18.243 16.152 1.00 83.50 166 ALA A C 1
ATOM 1259 O O . ALA A 1 166 ? -8.421 19.195 15.723 1.00 83.50 166 ALA A O 1
ATOM 1260 N N . HIS A 1 167 ? -7.941 16.993 15.700 1.00 81.56 167 HIS A N 1
ATOM 1261 C CA . HIS A 1 167 ? -8.573 16.694 14.407 1.00 81.56 167 HIS A CA 1
ATOM 1262 C C . HIS A 1 167 ? -9.843 15.827 14.449 1.00 81.56 167 HIS A C 1
ATOM 1264 O O . HIS A 1 167 ? -10.330 15.402 13.400 1.00 81.56 167 HIS A O 1
ATOM 1270 N N . TRP A 1 168 ? -10.412 15.561 15.628 1.00 75.00 168 TRP A N 1
ATOM 1271 C CA . TRP A 1 168 ? -11.613 14.720 15.770 1.00 75.00 168 TRP A CA 1
ATOM 1272 C C . TRP A 1 168 ? -12.899 15.325 15.170 1.00 75.00 168 TRP A C 1
ATOM 1274 O O . TRP A 1 168 ? -13.842 14.588 14.886 1.00 75.00 168 TRP A O 1
ATOM 1284 N N . SER A 1 169 ? -12.979 16.650 14.979 1.00 68.75 169 SER A N 1
ATOM 1285 C CA . SER A 1 169 ? -14.205 17.327 14.528 1.00 68.75 169 SER A CA 1
ATOM 1286 C C . SER A 1 169 ? -14.230 17.602 13.018 1.00 68.75 169 SER A C 1
ATOM 1288 O O . SER A 1 169 ? -13.199 17.770 12.365 1.00 68.75 169 SER A O 1
ATOM 1290 N N . LYS A 1 170 ? -15.438 17.734 12.443 1.00 60.22 170 LYS A N 1
ATOM 1291 C CA . LYS A 1 170 ? -15.612 18.038 11.008 1.00 60.22 170 LYS A CA 1
ATOM 1292 C C . LYS A 1 170 ? -15.026 19.392 10.584 1.00 60.22 170 LYS A C 1
ATOM 1294 O O . LYS A 1 170 ? -14.658 19.511 9.420 1.00 60.22 170 LYS A O 1
ATOM 1299 N N . SER A 1 171 ? -14.966 20.378 11.480 1.00 64.06 171 SER A N 1
ATOM 1300 C CA . SER A 1 171 ? -14.421 21.716 11.199 1.00 64.06 171 SER A CA 1
ATOM 1301 C C . SER A 1 171 ? -12.913 21.814 11.419 1.00 64.06 171 SER A C 1
ATOM 1303 O O . SER A 1 171 ? -12.289 22.725 10.891 1.00 64.06 171 SER A O 1
ATOM 1305 N N . ARG A 1 172 ? -12.321 20.881 12.175 1.00 66.69 172 ARG A N 1
ATOM 1306 C CA . ARG A 1 172 ? -10.887 20.864 12.494 1.00 66.69 172 ARG A CA 1
ATOM 1307 C C . ARG A 1 172 ? -10.135 19.713 11.829 1.00 66.69 172 ARG A C 1
ATOM 1309 O O . ARG A 1 172 ? -9.061 19.343 12.289 1.00 66.69 172 ARG A O 1
ATOM 1316 N N . ARG A 1 173 ? -10.677 19.123 10.756 1.00 68.44 173 ARG A N 1
ATOM 1317 C CA . ARG A 1 173 ? -9.969 18.071 10.007 1.00 68.44 173 ARG A CA 1
ATOM 1318 C C . ARG A 1 173 ? -8.620 18.588 9.528 1.00 68.44 173 ARG A C 1
ATOM 1320 O O . ARG A 1 173 ? -8.491 19.757 9.177 1.00 68.44 173 ARG A O 1
ATOM 1327 N N . ASN A 1 174 ? -7.636 17.702 9.494 1.00 73.12 174 ASN A N 1
ATOM 1328 C CA . ASN A 1 174 ? -6.321 18.052 8.997 1.00 73.12 174 ASN A CA 1
ATOM 1329 C C . ASN A 1 174 ? -6.391 18.315 7.475 1.00 73.12 174 ASN A C 1
ATOM 1331 O O . ASN A 1 174 ? -6.728 17.391 6.732 1.00 73.12 174 ASN A O 1
ATOM 1335 N N . PRO A 1 175 ? -6.084 19.538 6.997 1.00 73.94 175 PRO A N 1
ATOM 1336 C CA . PRO A 1 175 ? -6.180 19.881 5.577 1.00 73.94 175 PRO A CA 1
ATOM 1337 C C . PRO A 1 175 ? -5.155 19.146 4.701 1.00 73.94 175 PRO A C 1
ATOM 1339 O O . PRO A 1 175 ? -5.317 19.105 3.486 1.00 73.94 175 PRO A O 1
ATOM 1342 N N . HIS A 1 176 ? -4.121 18.536 5.292 1.00 72.19 176 HIS A N 1
ATOM 1343 C CA . HIS A 1 176 ? -3.129 17.735 4.571 1.00 72.19 176 HIS A CA 1
ATOM 1344 C C . HIS A 1 176 ? -3.643 16.344 4.166 1.00 72.19 176 HIS A C 1
ATOM 1346 O O . HIS A 1 176 ? -2.989 15.658 3.378 1.00 72.19 176 HIS A O 1
ATOM 1352 N N . TYR A 1 177 ? -4.802 15.916 4.682 1.00 75.75 177 TYR A N 1
ATOM 1353 C CA . TYR A 1 177 ? -5.369 14.597 4.415 1.00 75.75 177 TYR A CA 1
ATOM 1354 C C . TYR A 1 177 ? -6.732 14.686 3.737 1.00 75.75 177 TYR A C 1
ATOM 1356 O O . TYR A 1 177 ? -7.572 15.531 4.044 1.00 75.75 177 TYR A O 1
ATOM 1364 N N . ASN A 1 178 ? -6.964 13.758 2.811 1.00 78.38 178 ASN A N 1
ATOM 1365 C CA . ASN A 1 178 ? -8.173 13.749 2.000 1.00 78.38 178 ASN A CA 1
ATOM 1366 C C . ASN A 1 178 ? -9.380 13.267 2.812 1.00 78.38 178 ASN A C 1
ATOM 1368 O O . ASN A 1 178 ? -9.267 12.409 3.692 1.00 78.38 178 ASN A O 1
ATOM 1372 N N . TYR A 1 179 ? -10.556 13.787 2.465 1.00 76.25 179 TYR A N 1
ATOM 1373 C CA . TYR A 1 179 ? -11.836 13.331 2.997 1.00 76.25 179 TYR A CA 1
ATOM 1374 C C . TYR A 1 179 ? -12.398 12.178 2.154 1.00 76.25 179 TYR A C 1
ATOM 1376 O O . TYR A 1 179 ? -12.472 12.293 0.932 1.00 76.25 179 TYR A O 1
ATOM 1384 N N . TYR A 1 180 ? -12.854 11.101 2.803 1.00 72.94 180 TYR A N 1
ATOM 1385 C CA . TYR A 1 180 ? -13.444 9.937 2.132 1.00 72.94 180 TYR A CA 1
ATOM 1386 C C . TYR A 1 180 ? -14.796 9.598 2.759 1.00 72.94 180 TYR A C 1
ATOM 1388 O O . TYR A 1 180 ? -14.867 9.001 3.836 1.00 72.94 180 TYR A O 1
ATOM 1396 N N . ALA A 1 181 ? -15.891 9.984 2.098 1.00 69.81 181 ALA A N 1
ATOM 1397 C CA . ALA A 1 181 ? -17.247 9.699 2.567 1.00 69.81 181 ALA A CA 1
ATOM 1398 C C . ALA A 1 181 ? -17.411 8.204 2.927 1.00 69.81 181 ALA A C 1
ATOM 1400 O O . ALA A 1 181 ? -17.019 7.323 2.166 1.00 69.81 181 ALA A O 1
ATOM 1401 N N . GLY A 1 182 ? -17.922 7.923 4.131 1.00 66.44 182 GLY A N 1
ATOM 1402 C CA . GLY A 1 182 ? -18.119 6.559 4.647 1.00 66.44 182 GLY A CA 1
ATOM 1403 C C . GLY A 1 182 ? -16.875 5.840 5.200 1.00 66.44 182 GLY A C 1
ATOM 1404 O O . GLY A 1 182 ? -17.034 4.901 5.966 1.00 66.44 182 GLY A O 1
ATOM 1405 N N . ASN A 1 183 ? -15.651 6.298 4.911 1.00 66.62 183 ASN A N 1
ATOM 1406 C CA . ASN A 1 183 ? -14.396 5.614 5.289 1.00 66.62 183 ASN A CA 1
ATOM 1407 C C . ASN A 1 183 ? -13.476 6.475 6.183 1.00 66.62 183 ASN A C 1
ATOM 1409 O O . ASN A 1 183 ? -12.263 6.287 6.259 1.00 66.62 183 ASN A O 1
ATOM 1413 N N . ASN A 1 184 ? -14.041 7.463 6.877 1.00 78.31 184 ASN A N 1
ATOM 1414 C CA . ASN A 1 184 ? -13.236 8.447 7.605 1.00 78.31 184 ASN A CA 1
ATOM 1415 C C . ASN A 1 184 ? -12.661 7.937 8.930 1.00 78.31 184 ASN A C 1
ATOM 1417 O O . ASN A 1 184 ? -11.674 8.499 9.396 1.00 78.31 184 ASN A O 1
ATOM 1421 N N . CYS A 1 185 ? -13.232 6.888 9.531 1.00 86.94 185 CYS A N 1
ATOM 1422 C CA . CYS A 1 185 ? -12.731 6.358 10.799 1.00 86.94 185 CYS A CA 1
ATOM 1423 C C . CYS A 1 185 ? -11.327 5.766 10.658 1.00 86.94 185 CYS A C 1
ATOM 1425 O O . CYS A 1 185 ? -10.416 6.211 11.349 1.00 86.94 185 CYS A O 1
ATOM 1427 N N . ALA A 1 186 ? -11.132 4.832 9.725 1.00 89.75 186 ALA A N 1
ATOM 1428 C CA . ALA A 1 186 ? -9.820 4.252 9.468 1.00 89.75 186 ALA A CA 1
ATOM 1429 C C . ALA A 1 186 ? -8.836 5.294 8.928 1.00 89.75 186 ALA A C 1
ATOM 1431 O O . ALA A 1 186 ? -7.729 5.372 9.441 1.00 89.75 186 ALA A O 1
ATOM 1432 N N . ASN A 1 187 ? -9.256 6.168 8.003 1.00 88.69 187 ASN A N 1
ATOM 1433 C CA . ASN A 1 187 ? -8.415 7.276 7.532 1.00 88.69 187 ASN A CA 1
ATOM 1434 C C . ASN A 1 187 ? -7.888 8.144 8.691 1.00 88.69 187 ASN A C 1
ATOM 1436 O O . ASN A 1 187 ? -6.703 8.451 8.751 1.00 88.69 187 ASN A O 1
ATOM 1440 N N . TYR A 1 188 ? -8.757 8.516 9.631 1.00 89.81 188 TYR A N 1
ATOM 1441 C CA . TYR A 1 188 ? -8.389 9.320 10.795 1.00 89.81 188 TYR A CA 1
ATOM 1442 C C . TYR A 1 188 ? -7.484 8.571 11.779 1.00 89.81 188 TYR A C 1
ATOM 1444 O O . TYR A 1 188 ? -6.501 9.129 12.257 1.00 89.81 188 TYR A O 1
ATOM 1452 N N . VAL A 1 189 ? -7.779 7.303 12.066 1.00 93.19 189 VAL A N 1
ATOM 1453 C CA . VAL A 1 189 ? -6.934 6.478 12.939 1.00 93.19 189 VAL A CA 1
ATOM 1454 C C . VAL A 1 189 ? -5.550 6.253 12.318 1.00 93.19 189 VAL A C 1
ATOM 1456 O O . VAL A 1 189 ? -4.547 6.341 13.021 1.00 93.19 189 VAL A O 1
ATOM 1459 N N . SER A 1 190 ? -5.463 6.055 11.003 1.00 93.75 190 SER A N 1
ATOM 1460 C CA . SER A 1 190 ? -4.184 5.936 10.297 1.00 93.75 190 SER A CA 1
ATOM 1461 C C . SER A 1 190 ? -3.351 7.216 10.385 1.00 93.75 190 SER A C 1
ATOM 1463 O O . SER A 1 190 ? -2.145 7.137 10.609 1.00 93.75 190 SER A O 1
ATOM 1465 N N . GLN A 1 191 ? -3.995 8.388 10.315 1.00 91.69 191 GLN A N 1
ATOM 1466 C CA . GLN A 1 191 ? -3.340 9.684 10.530 1.00 91.69 191 GLN A CA 1
ATOM 1467 C C . GLN A 1 191 ? -2.790 9.833 11.952 1.00 91.69 191 GLN A C 1
ATOM 1469 O O . GLN A 1 191 ? -1.678 10.327 12.128 1.00 91.69 191 GLN A O 1
ATOM 1474 N N . ILE A 1 192 ? -3.533 9.367 12.965 1.00 93.12 192 ILE A N 1
ATOM 1475 C CA . ILE A 1 192 ? -3.061 9.342 14.357 1.00 93.12 192 ILE A CA 1
ATOM 1476 C C . ILE A 1 192 ? -1.789 8.497 14.472 1.00 93.12 192 ILE A C 1
ATOM 1478 O O . ILE A 1 192 ? -0.810 8.952 15.059 1.00 93.12 192 ILE A O 1
ATOM 1482 N N . LEU A 1 193 ? -1.786 7.286 13.905 1.00 94.38 193 LEU A N 1
ATOM 1483 C CA . LEU A 1 193 ? -0.625 6.393 13.955 1.00 94.38 193 LEU A CA 1
ATOM 1484 C C . LEU A 1 193 ? 0.578 6.981 13.206 1.00 94.38 193 LEU A C 1
ATOM 1486 O O . LEU A 1 193 ? 1.697 6.931 13.714 1.00 94.38 193 LEU A O 1
ATOM 1490 N N . GLU A 1 194 ? 0.358 7.574 12.031 1.00 89.94 194 GLU A N 1
ATOM 1491 C CA . GLU A 1 194 ? 1.411 8.248 11.266 1.00 89.94 194 GLU A CA 1
ATOM 1492 C C . GLU A 1 194 ? 2.016 9.413 12.058 1.00 89.94 194 GLU A C 1
ATOM 1494 O O . GLU A 1 194 ? 3.236 9.495 12.220 1.00 89.94 194 GLU A O 1
ATOM 1499 N N . TYR A 1 195 ? 1.172 10.258 12.656 1.00 87.94 195 TYR A N 1
ATOM 1500 C CA . TYR A 1 195 ? 1.63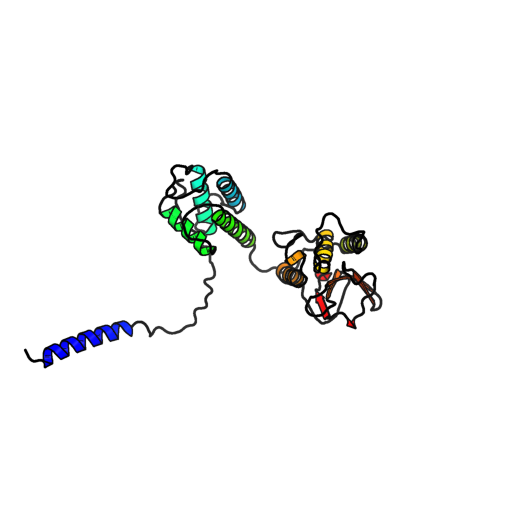1 11.365 13.491 1.00 87.94 195 TYR A CA 1
ATOM 1501 C C . TYR A 1 195 ? 2.307 10.899 14.785 1.00 87.94 195 TYR A C 1
ATOM 1503 O O . TYR A 1 195 ? 3.194 11.588 15.290 1.00 87.94 195 TYR A O 1
ATOM 1511 N N . ALA A 1 196 ? 1.950 9.719 15.294 1.00 89.06 196 ALA A N 1
ATOM 1512 C CA . ALA A 1 196 ? 2.626 9.065 16.411 1.00 89.06 196 ALA A CA 1
ATOM 1513 C C . ALA A 1 196 ? 4.002 8.483 16.040 1.00 89.06 196 ALA A C 1
ATOM 1515 O O . ALA A 1 196 ? 4.743 8.067 16.928 1.00 89.06 196 ALA A O 1
ATOM 1516 N N . GLY A 1 197 ? 4.366 8.466 14.753 1.00 83.44 197 GLY A N 1
ATOM 1517 C CA . GLY A 1 197 ? 5.669 8.009 14.264 1.00 83.44 197 GLY A CA 1
ATOM 1518 C C . GLY A 1 197 ? 5.628 6.744 13.405 1.00 83.44 197 GLY A C 1
ATOM 1519 O O . GLY A 1 197 ? 6.691 6.234 13.040 1.00 83.44 197 GLY A O 1
ATOM 1520 N N . LEU A 1 198 ? 4.443 6.230 13.055 1.00 85.12 198 LEU A N 1
ATOM 1521 C CA . LEU A 1 198 ? 4.317 5.089 12.154 1.00 85.12 198 LEU A CA 1
ATOM 1522 C C . LEU A 1 198 ? 4.661 5.539 10.731 1.00 85.12 198 LEU A C 1
ATOM 1524 O O . LEU A 1 198 ? 3.883 6.228 10.075 1.00 85.12 198 LEU A O 1
ATOM 1528 N N . LYS A 1 199 ? 5.860 5.183 10.269 1.00 78.19 199 LYS A N 1
ATOM 1529 C CA . LYS A 1 199 ? 6.389 5.655 8.984 1.00 78.19 199 LYS A CA 1
ATOM 1530 C C . LYS A 1 199 ? 5.493 5.246 7.818 1.00 78.19 199 LYS A C 1
ATOM 1532 O O . LYS A 1 199 ? 5.001 4.120 7.768 1.00 78.19 199 LYS A O 1
ATOM 1537 N N . THR A 1 200 ? 5.356 6.152 6.855 1.00 72.31 200 THR A N 1
ATOM 1538 C CA . THR A 1 200 ? 4.713 5.848 5.582 1.00 72.31 200 THR A CA 1
ATOM 1539 C C . THR A 1 200 ? 5.564 4.909 4.739 1.00 72.31 200 THR A C 1
ATOM 1541 O O . THR A 1 200 ? 6.797 4.946 4.765 1.00 72.31 200 THR A O 1
ATOM 1544 N N . ASP A 1 201 ? 4.895 4.052 3.977 1.00 74.44 201 ASP A N 1
ATOM 1545 C CA . ASP A 1 201 ? 5.518 3.155 3.011 1.00 74.44 201 ASP A CA 1
ATOM 1546 C C . ASP A 1 201 ? 4.622 2.980 1.778 1.00 74.44 201 ASP A C 1
ATOM 1548 O O . ASP A 1 201 ? 3.568 3.595 1.670 1.00 74.44 201 ASP A O 1
ATOM 1552 N N . SER A 1 202 ? 5.013 2.124 0.830 1.00 64.94 202 SER A N 1
ATOM 1553 C CA . SER A 1 202 ? 4.256 1.905 -0.416 1.00 64.94 202 SER A CA 1
ATOM 1554 C C . SER A 1 202 ? 2.794 1.435 -0.245 1.00 64.94 202 SER A C 1
ATOM 1556 O O . SER A 1 202 ? 1.988 1.585 -1.170 1.00 64.94 202 SER A O 1
ATOM 1558 N N . GLY A 1 203 ? 2.459 0.840 0.903 1.00 65.50 203 GLY A N 1
ATOM 1559 C CA . GLY A 1 203 ? 1.139 0.336 1.276 1.00 65.50 203 GLY A CA 1
ATOM 1560 C C . GLY A 1 203 ? 0.442 1.142 2.378 1.00 65.50 203 GLY A C 1
ATOM 1561 O O . GLY A 1 203 ? -0.778 1.028 2.498 1.00 65.50 203 GLY A O 1
ATOM 1562 N N . TRP A 1 204 ? 1.176 1.960 3.134 1.00 79.94 204 TRP A N 1
ATOM 1563 C CA . TRP A 1 204 ? 0.689 2.785 4.238 1.00 79.94 204 TRP A CA 1
ATOM 1564 C C . TRP A 1 204 ? 0.990 4.265 4.001 1.00 79.94 204 TRP A C 1
ATOM 1566 O O . TRP A 1 204 ? 2.050 4.770 4.357 1.00 79.94 204 TRP A O 1
ATOM 1576 N N . HIS A 1 205 ? 0.047 4.961 3.372 1.00 80.50 205 HIS A N 1
ATOM 1577 C CA . HIS A 1 205 ? 0.029 6.418 3.248 1.00 80.50 205 HIS A CA 1
ATOM 1578 C C . HIS A 1 205 ? -1.378 6.885 2.849 1.00 80.50 205 HIS A C 1
ATOM 1580 O O . HIS A 1 205 ? -2.201 6.079 2.398 1.00 80.50 205 HIS A O 1
ATOM 1586 N N . ASN A 1 206 ? -1.644 8.191 2.948 1.00 80.00 206 ASN A N 1
ATOM 1587 C CA . ASN A 1 206 ? -2.912 8.801 2.530 1.00 80.00 206 ASN A CA 1
ATOM 1588 C C . ASN A 1 206 ? -3.379 8.281 1.149 1.00 80.00 206 ASN A C 1
ATOM 1590 O O . ASN A 1 206 ? -2.576 8.137 0.226 1.00 80.00 206 ASN A O 1
ATOM 1594 N N . ALA A 1 207 ? -4.679 8.007 1.013 1.00 79.88 207 ALA A N 1
ATOM 1595 C CA . ALA A 1 207 ? -5.346 7.422 -0.160 1.00 79.88 207 ALA A CA 1
ATOM 1596 C C . ALA A 1 207 ? -5.127 5.920 -0.414 1.00 79.88 207 ALA A C 1
ATOM 1598 O O . ALA A 1 207 ? -5.776 5.360 -1.300 1.00 79.88 207 ALA A O 1
ATOM 1599 N N . LYS A 1 208 ? -4.268 5.222 0.341 1.00 82.50 208 LYS A N 1
ATOM 1600 C CA . LYS A 1 208 ? -4.147 3.761 0.208 1.00 82.50 208 LYS A CA 1
ATOM 1601 C C . LYS A 1 208 ? -5.288 3.041 0.902 1.00 82.50 208 LYS A C 1
ATOM 1603 O O . LYS A 1 208 ? -5.723 3.439 1.975 1.00 82.50 208 LYS A O 1
ATOM 1608 N N . TYR A 1 209 ? -5.704 1.913 0.326 1.00 82.88 209 TYR A N 1
ATOM 1609 C CA . TYR A 1 209 ? -6.743 1.054 0.896 1.00 82.88 209 TYR A CA 1
ATOM 1610 C C . TYR A 1 209 ? -6.465 0.698 2.366 1.00 82.88 209 TYR A C 1
ATOM 1612 O O . TYR A 1 209 ? -7.336 0.882 3.208 1.00 82.88 209 TYR A O 1
ATOM 1620 N N . ASN A 1 210 ? -5.232 0.295 2.695 1.00 82.88 210 ASN A N 1
ATOM 1621 C CA . ASN A 1 210 ? -4.843 -0.038 4.072 1.00 82.88 210 ASN A CA 1
ATOM 1622 C C . ASN A 1 210 ? -4.891 1.157 5.034 1.00 82.88 210 ASN A C 1
ATOM 1624 O O . ASN A 1 210 ? -4.948 0.966 6.240 1.00 82.88 210 ASN A O 1
ATOM 1628 N N . TYR A 1 211 ? -4.854 2.375 4.499 1.00 86.31 211 TYR A N 1
ATOM 1629 C CA . TYR A 1 211 ? -4.871 3.609 5.268 1.00 86.31 211 TYR A CA 1
ATOM 1630 C C . TYR A 1 211 ? -6.302 4.103 5.511 1.00 86.31 211 TYR A C 1
ATOM 1632 O O . TYR A 1 211 ? -6.597 4.666 6.559 1.00 86.31 211 TYR A O 1
ATOM 1640 N N . ILE A 1 212 ? -7.209 3.894 4.553 1.00 87.38 212 ILE A N 1
ATOM 1641 C CA . ILE A 1 212 ? -8.564 4.465 4.589 1.00 87.38 212 ILE A CA 1
ATOM 1642 C C . ILE A 1 212 ? -9.658 3.451 4.936 1.00 87.38 212 ILE A C 1
ATOM 1644 O O . ILE A 1 212 ? -10.757 3.862 5.279 1.00 87.38 212 ILE A O 1
ATOM 1648 N N . ASN A 1 213 ? -9.397 2.145 4.854 1.00 89.75 213 ASN A N 1
ATOM 1649 C CA . ASN A 1 213 ? -10.389 1.100 5.115 1.00 89.75 213 ASN A CA 1
ATOM 1650 C C . ASN A 1 213 ? -10.065 0.328 6.403 1.00 89.75 213 ASN A C 1
ATOM 1652 O O . ASN A 1 213 ? -8.921 -0.056 6.611 1.00 89.75 213 ASN A O 1
ATOM 1656 N N . CYS A 1 214 ? -11.066 0.040 7.237 1.00 88.06 214 CYS A N 1
ATOM 1657 C CA . CYS A 1 214 ? -10.886 -0.651 8.521 1.00 88.06 214 CYS A CA 1
ATOM 1658 C C . CYS A 1 214 ? -10.311 -2.073 8.392 1.00 88.06 214 CYS A C 1
ATOM 1660 O O . CYS A 1 214 ? -9.427 -2.455 9.158 1.00 88.06 214 CYS A O 1
ATOM 1662 N N . GLY A 1 215 ? -10.779 -2.852 7.412 1.00 88.31 215 GLY A N 1
ATOM 1663 C CA . GLY A 1 215 ? -10.249 -4.189 7.138 1.00 88.31 215 GLY A CA 1
ATOM 1664 C C . GLY A 1 215 ? -8.822 -4.133 6.598 1.00 88.31 215 GLY A C 1
ATOM 1665 O O . GLY A 1 215 ? -7.957 -4.894 7.031 1.00 88.31 215 GLY A O 1
ATOM 1666 N N . GLY A 1 216 ? -8.549 -3.179 5.704 1.00 86.06 216 GLY A N 1
ATOM 1667 C CA . GLY A 1 216 ? -7.199 -2.887 5.218 1.00 86.06 216 GLY A CA 1
ATOM 1668 C C . GLY A 1 216 ? -6.236 -2.481 6.341 1.00 86.06 216 GLY A C 1
ATOM 1669 O O . GLY A 1 216 ? -5.128 -3.011 6.412 1.00 86.06 216 GLY A O 1
ATOM 1670 N N . LEU A 1 217 ? -6.685 -1.602 7.238 1.00 91.38 217 LEU A N 1
ATOM 1671 C CA . LEU A 1 217 ? -5.975 -1.138 8.430 1.00 91.38 217 LEU A CA 1
ATOM 1672 C C . LEU A 1 217 ? -5.586 -2.309 9.333 1.00 91.38 217 LEU A C 1
ATOM 1674 O O . LEU A 1 217 ? -4.403 -2.503 9.610 1.00 91.38 217 LEU A O 1
ATOM 1678 N N . GLN A 1 218 ? -6.559 -3.132 9.740 1.00 90.38 218 GLN A N 1
ATOM 1679 C CA . GLN A 1 218 ? -6.287 -4.314 10.559 1.00 90.38 218 GLN A CA 1
ATOM 1680 C C . GLN A 1 218 ? -5.304 -5.260 9.861 1.00 90.38 218 GLN A C 1
ATOM 1682 O O . GLN A 1 218 ? -4.338 -5.714 10.472 1.00 90.38 218 GLN A O 1
ATOM 1687 N N . ASN A 1 219 ? -5.545 -5.570 8.584 1.00 84.38 219 ASN A N 1
ATOM 1688 C CA . ASN A 1 219 ? -4.724 -6.505 7.819 1.00 84.38 219 ASN A CA 1
ATOM 1689 C C . ASN A 1 219 ? -3.274 -6.021 7.701 1.00 84.38 219 ASN A C 1
ATOM 1691 O O . ASN A 1 219 ? -2.352 -6.827 7.810 1.00 84.38 219 ASN A O 1
ATOM 1695 N N . TYR A 1 220 ? -3.067 -4.718 7.503 1.00 85.00 220 TYR A N 1
ATOM 1696 C CA . TYR A 1 220 ? -1.737 -4.121 7.475 1.00 85.00 220 TYR A CA 1
ATOM 1697 C C . TYR A 1 220 ? -1.062 -4.187 8.847 1.00 85.00 220 TYR A C 1
ATOM 1699 O O . TYR A 1 220 ? 0.053 -4.688 8.943 1.00 85.00 220 TYR A O 1
ATOM 1707 N N . LEU A 1 221 ? -1.743 -3.773 9.919 1.00 87.25 221 LEU A N 1
ATOM 1708 C CA . LEU A 1 221 ? -1.182 -3.807 11.274 1.00 87.25 221 LEU A CA 1
ATOM 1709 C C . LEU A 1 221 ? -0.805 -5.232 11.711 1.00 87.25 221 LEU A C 1
ATOM 1711 O O . LEU A 1 221 ? 0.260 -5.447 12.294 1.00 87.25 221 LEU A O 1
ATOM 1715 N N . TYR A 1 222 ? -1.630 -6.218 11.357 1.00 83.62 222 TYR A N 1
ATOM 1716 C CA . TYR A 1 222 ? -1.331 -7.627 11.586 1.00 83.62 222 TYR A CA 1
ATOM 1717 C C . TYR A 1 222 ? -0.134 -8.108 10.761 1.00 83.62 222 TYR A C 1
ATOM 1719 O O . TYR A 1 222 ? 0.817 -8.655 11.313 1.00 83.62 222 TYR A O 1
ATOM 1727 N N . LYS A 1 223 ? -0.136 -7.892 9.441 1.00 79.62 223 LYS A N 1
ATOM 1728 C CA . LYS A 1 223 ? 0.928 -8.409 8.564 1.00 79.62 223 LYS A CA 1
ATOM 1729 C C . LYS A 1 223 ? 2.276 -7.733 8.786 1.00 79.62 223 LYS A C 1
ATOM 1731 O O . LYS A 1 223 ? 3.301 -8.396 8.661 1.00 79.62 223 LYS A O 1
ATOM 1736 N N . THR A 1 224 ? 2.271 -6.437 9.080 1.00 77.50 224 THR A N 1
ATOM 1737 C CA . THR A 1 224 ? 3.488 -5.624 9.171 1.00 77.50 224 THR A CA 1
ATOM 1738 C C . THR A 1 224 ? 4.060 -5.613 10.583 1.00 77.50 224 THR A C 1
ATOM 1740 O O . THR A 1 224 ? 5.276 -5.670 10.744 1.00 77.50 224 THR A O 1
ATOM 1743 N N . TYR A 1 225 ? 3.205 -5.584 11.610 1.00 80.12 225 TYR A N 1
ATOM 1744 C CA . TYR A 1 225 ? 3.642 -5.410 13.000 1.00 80.12 225 TYR A CA 1
ATOM 1745 C C . TYR A 1 225 ? 3.181 -6.525 13.941 1.00 80.12 225 TYR A C 1
ATOM 1747 O O . TYR A 1 225 ? 3.402 -6.434 15.147 1.00 80.12 225 TYR A O 1
ATOM 1755 N N . ASN A 1 226 ? 2.547 -7.581 13.415 1.00 82.00 226 ASN A N 1
ATOM 1756 C CA . ASN A 1 226 ? 1.978 -8.675 14.205 1.00 82.00 226 ASN A CA 1
ATOM 1757 C C . ASN A 1 226 ? 1.004 -8.184 15.294 1.00 82.00 226 ASN A C 1
ATOM 1759 O O . ASN A 1 226 ? 0.836 -8.822 16.336 1.00 82.00 226 ASN A O 1
ATOM 1763 N N . VAL A 1 227 ? 0.357 -7.038 15.056 1.00 88.75 227 VAL A N 1
ATOM 1764 C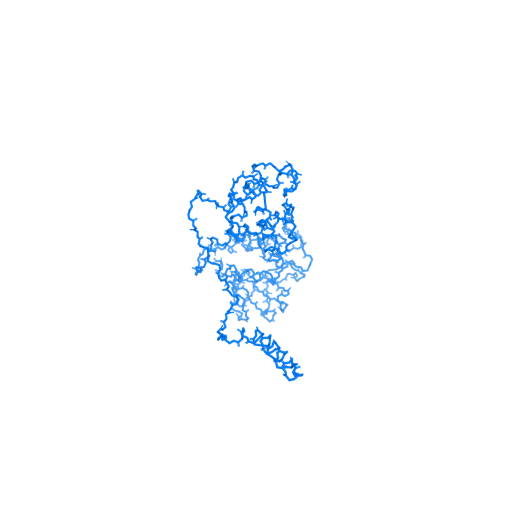 CA . VAL A 1 227 ? -0.679 -6.506 15.939 1.00 88.75 227 VAL A CA 1
ATOM 1765 C C . VAL A 1 227 ? -1.927 -7.357 15.769 1.00 88.75 227 VAL A C 1
ATOM 1767 O O . VAL A 1 227 ? -2.477 -7.481 14.674 1.00 88.75 227 VAL A O 1
ATOM 1770 N N . LYS A 1 228 ? -2.367 -7.972 16.862 1.00 87.50 228 LYS A N 1
ATOM 1771 C CA . LYS A 1 228 ? -3.495 -8.899 16.842 1.00 87.50 228 LYS A CA 1
ATOM 1772 C C . LYS A 1 228 ? -4.813 -8.150 16.965 1.00 87.50 228 LYS A C 1
ATOM 1774 O O . LYS A 1 228 ? -4.920 -7.194 17.728 1.00 87.50 228 LYS A O 1
ATOM 1779 N N . TYR A 1 229 ? -5.808 -8.648 16.243 1.00 88.12 229 TYR A N 1
ATOM 1780 C CA . TYR A 1 229 ? -7.208 -8.399 16.546 1.00 88.12 229 TYR A CA 1
ATOM 1781 C C . TYR A 1 229 ? -7.694 -9.489 17.499 1.00 88.12 229 TYR A C 1
ATOM 1783 O O . TYR A 1 229 ? -7.440 -10.672 17.254 1.00 88.12 229 TYR A O 1
ATOM 1791 N N . ASP A 1 230 ? -8.385 -9.106 18.563 1.00 84.62 230 ASP A N 1
ATOM 1792 C CA . ASP A 1 230 ? -9.075 -10.041 19.438 1.00 84.62 230 ASP A CA 1
ATOM 1793 C C . ASP A 1 230 ? -10.505 -9.585 19.752 1.00 84.62 230 ASP A C 1
ATOM 1795 O O . ASP A 1 230 ? -10.915 -8.461 19.452 1.00 84.62 230 ASP A O 1
ATOM 1799 N N . ARG A 1 231 ? -11.263 -10.495 20.366 1.00 85.38 231 ARG A N 1
ATOM 1800 C CA . ARG A 1 231 ? -12.584 -10.215 20.947 1.00 85.38 231 ARG A CA 1
ATOM 1801 C C . ARG A 1 231 ? -12.558 -10.198 22.481 1.00 85.38 231 ARG A C 1
ATOM 1803 O O . ARG A 1 231 ? -13.587 -9.991 23.115 1.00 85.38 231 ARG A O 1
ATOM 1810 N N . ASN A 1 232 ? -11.386 -10.405 23.078 1.00 74.44 232 ASN A N 1
ATOM 1811 C CA . ASN A 1 232 ? -11.189 -10.409 24.520 1.00 74.44 232 ASN A CA 1
ATOM 1812 C C . ASN A 1 232 ? -10.809 -8.986 24.934 1.00 74.44 232 ASN A C 1
ATOM 1814 O O . ASN A 1 232 ? -9.651 -8.606 24.854 1.00 74.44 232 ASN A O 1
ATOM 1818 N N . LEU A 1 233 ? -11.798 -8.202 25.375 1.00 80.19 233 LEU A N 1
ATOM 1819 C CA . LEU A 1 233 ? -11.768 -6.736 25.536 1.00 80.19 233 LEU A CA 1
ATOM 1820 C C . LEU A 1 233 ? -10.807 -6.173 26.620 1.00 80.19 233 LEU A C 1
ATOM 1822 O O . LEU A 1 233 ? -11.167 -5.255 27.370 1.00 80.19 233 LEU A O 1
ATOM 1826 N N . ASN A 1 234 ? -9.573 -6.675 26.700 1.00 88.44 234 ASN A N 1
ATOM 1827 C CA . ASN A 1 234 ? -8.466 -6.153 27.501 1.00 88.44 234 ASN A CA 1
ATOM 1828 C C . ASN A 1 234 ? -7.866 -4.897 26.849 1.00 88.44 234 ASN A C 1
ATOM 1830 O O . ASN A 1 234 ? -6.719 -4.876 26.409 1.00 88.44 234 ASN A O 1
ATOM 1834 N N . ILE A 1 235 ? -8.703 -3.872 26.744 1.00 93.00 235 ILE A N 1
ATOM 1835 C CA . ILE A 1 235 ? -8.434 -2.631 26.026 1.00 93.00 235 ILE A CA 1
ATOM 1836 C C . ILE A 1 235 ? -7.505 -1.737 26.849 1.00 93.00 235 ILE A C 1
ATOM 1838 O O . ILE A 1 235 ? -7.736 -1.517 28.042 1.00 93.00 235 ILE A O 1
ATOM 1842 N N . LYS A 1 236 ? -6.498 -1.167 26.189 1.00 94.06 236 LYS A N 1
ATOM 1843 C CA . LYS A 1 236 ? -5.513 -0.235 26.741 1.00 94.06 236 LYS A CA 1
ATOM 1844 C C . LYS A 1 236 ? -5.478 1.062 25.937 1.00 94.06 236 LYS A C 1
ATOM 1846 O O . LYS A 1 236 ? -5.924 1.139 24.794 1.00 94.06 236 LYS A O 1
ATOM 1851 N N . ALA A 1 237 ? -4.917 2.109 26.538 1.00 94.12 237 ALA A N 1
ATOM 1852 C CA . ALA A 1 237 ? -4.594 3.323 25.794 1.00 94.12 237 ALA A CA 1
ATOM 1853 C C . ALA A 1 237 ? -3.608 2.999 24.658 1.00 94.12 237 ALA A C 1
ATOM 1855 O O . ALA A 1 237 ? -2.658 2.247 24.865 1.00 94.12 237 ALA A O 1
ATOM 1856 N N . GLY A 1 238 ? -3.839 3.566 23.475 1.00 94.19 238 GLY A N 1
ATOM 1857 C CA . GLY A 1 238 ? -3.076 3.263 22.265 1.00 94.19 238 GLY A CA 1
ATOM 1858 C C . GLY A 1 238 ? -3.657 2.133 21.415 1.00 94.19 238 GLY A C 1
ATOM 1859 O O . GLY A 1 238 ? -3.217 1.967 20.280 1.00 94.19 238 GLY A O 1
ATOM 1860 N N . ASP A 1 239 ? -4.647 1.382 21.905 1.00 96.38 239 ASP A N 1
ATOM 1861 C CA . ASP A 1 239 ? -5.369 0.400 21.091 1.00 96.38 239 ASP A CA 1
ATOM 1862 C C . ASP A 1 239 ? -6.353 1.058 20.118 1.00 96.38 239 ASP A C 1
ATOM 1864 O O . ASP A 1 239 ? -6.720 2.228 20.251 1.00 96.38 239 ASP A O 1
ATOM 1868 N N . ILE A 1 240 ? -6.828 0.273 19.153 1.00 95.44 240 ILE A N 1
ATOM 1869 C CA . ILE A 1 240 ? -7.936 0.644 18.276 1.00 95.44 240 ILE A CA 1
ATOM 1870 C C . ILE A 1 240 ? -9.103 -0.299 18.560 1.00 95.44 240 ILE A C 1
ATOM 1872 O O . ILE A 1 240 ? -8.980 -1.512 18.414 1.00 95.44 240 ILE A O 1
ATOM 1876 N N . ILE A 1 241 ? -10.252 0.248 18.946 1.00 93.00 241 ILE A N 1
ATOM 1877 C CA . ILE A 1 241 ? -11.480 -0.525 19.181 1.00 93.00 241 ILE A CA 1
ATOM 1878 C C . ILE A 1 241 ? -12.359 -0.549 17.934 1.00 93.00 241 ILE A C 1
ATOM 1880 O O . ILE A 1 241 ? -12.371 0.406 17.157 1.00 93.00 241 ILE A O 1
ATOM 1884 N N . VAL A 1 242 ? -13.116 -1.633 17.767 1.00 91.25 242 VAL A N 1
ATOM 1885 C CA . VAL A 1 242 ? -14.054 -1.853 16.658 1.00 91.25 242 VAL A CA 1
ATOM 1886 C C . VAL A 1 242 ? -15.485 -1.820 17.194 1.00 91.25 242 VAL A C 1
ATOM 1888 O O . VAL A 1 242 ? -15.806 -2.614 18.078 1.00 91.25 242 VAL A O 1
ATOM 1891 N N . THR A 1 243 ? -16.340 -0.917 16.695 1.00 83.44 243 THR A N 1
ATOM 1892 C CA . THR A 1 243 ? -17.609 -0.560 17.375 1.00 83.44 243 THR A CA 1
ATOM 1893 C C . THR A 1 243 ? -18.915 -0.775 16.592 1.00 83.44 243 THR A C 1
ATOM 1895 O O . THR A 1 243 ? -19.981 -0.522 17.136 1.00 83.44 243 THR A O 1
ATOM 1898 N N . ASN A 1 244 ? -18.879 -1.297 15.358 1.00 75.00 244 ASN A N 1
ATOM 1899 C CA . ASN A 1 244 ? -20.078 -1.607 14.551 1.00 75.00 244 ASN A CA 1
ATOM 1900 C C . ASN A 1 244 ? -19.919 -2.942 13.790 1.00 75.00 244 ASN A C 1
ATOM 1902 O O . ASN A 1 244 ? -19.792 -2.947 12.565 1.00 75.00 244 ASN A O 1
ATOM 1906 N N . GLY A 1 245 ? -19.879 -4.074 14.498 1.00 68.06 245 GLY A N 1
ATOM 1907 C CA . GLY A 1 245 ? -19.770 -5.400 13.869 1.00 68.06 245 GLY A CA 1
ATOM 1908 C C . GLY A 1 245 ? -18.435 -5.648 13.150 1.00 68.06 245 GLY A C 1
ATOM 1909 O O . GLY A 1 245 ? -17.386 -5.204 13.623 1.00 68.06 245 GLY A O 1
ATOM 1910 N N . ASP A 1 246 ? -18.474 -6.365 12.017 1.00 57.62 246 ASP A N 1
ATOM 1911 C CA . ASP A 1 246 ? -17.315 -6.829 11.229 1.00 57.62 246 ASP A CA 1
ATOM 1912 C C . ASP A 1 246 ? -16.508 -5.675 10.594 1.00 57.62 246 ASP A C 1
ATOM 1914 O O . ASP A 1 246 ? -16.567 -5.414 9.394 1.00 57.62 246 ASP A O 1
ATOM 1918 N N . LEU A 1 247 ? -15.729 -4.966 11.418 1.00 64.06 247 LEU A N 1
ATOM 1919 C CA . LEU A 1 247 ? -14.815 -3.882 11.028 1.00 64.06 247 LEU A CA 1
ATOM 1920 C C . LEU A 1 247 ? -15.489 -2.698 10.324 1.00 64.06 247 LEU A C 1
ATOM 1922 O O . LEU A 1 247 ? -14.823 -1.917 9.654 1.00 64.06 247 LEU A O 1
ATOM 1926 N N . GLY A 1 248 ? -16.791 -2.493 10.517 1.00 74.19 248 GLY A N 1
ATOM 1927 C CA . GLY A 1 248 ? -17.499 -1.351 9.931 1.00 74.19 248 GLY A CA 1
ATOM 1928 C C . GLY A 1 248 ? -17.055 0.007 10.489 1.00 74.19 248 GLY A C 1
ATOM 1929 O O . GLY A 1 248 ? -17.170 1.026 9.810 1.00 74.19 248 GLY A O 1
ATOM 1930 N N . HIS A 1 249 ? -16.517 0.043 11.714 1.00 87.75 249 HIS A N 1
ATOM 1931 C CA . HIS A 1 249 ? -16.108 1.277 12.383 1.00 87.75 249 HIS A CA 1
ATOM 1932 C C . HIS A 1 249 ? -14.958 1.042 13.371 1.00 87.75 249 HIS A C 1
ATOM 1934 O O . HIS A 1 249 ? -14.988 0.069 14.123 1.00 87.75 249 HIS A O 1
ATOM 1940 N N . VAL A 1 250 ? -13.967 1.943 13.377 1.00 90.50 250 VAL A N 1
ATOM 1941 C CA . VAL A 1 250 ? -12.819 1.923 14.296 1.00 90.50 250 VAL A CA 1
ATOM 1942 C C . VAL A 1 250 ? -12.660 3.238 15.060 1.00 90.50 250 VAL A C 1
ATOM 1944 O O . VAL A 1 250 ? -12.936 4.313 14.522 1.00 90.50 250 VAL A O 1
ATOM 1947 N N . MET A 1 251 ? -12.165 3.160 16.296 1.00 91.88 251 MET A N 1
ATOM 1948 C CA . MET A 1 251 ? -11.851 4.320 17.138 1.00 91.88 251 MET A CA 1
ATOM 1949 C C . MET A 1 251 ? -10.498 4.133 17.829 1.00 91.88 251 MET A C 1
ATOM 1951 O O . MET A 1 251 ? -10.185 3.034 18.278 1.00 91.88 251 MET A O 1
ATOM 1955 N N . PHE A 1 252 ? -9.712 5.201 17.957 1.00 93.94 252 PHE A N 1
ATOM 1956 C CA . PHE A 1 252 ? -8.439 5.172 18.682 1.00 93.94 252 PHE A CA 1
ATOM 1957 C C . PHE A 1 252 ? -8.665 5.398 20.181 1.00 93.94 252 PHE A C 1
ATOM 1959 O O . PHE A 1 252 ? -9.329 6.365 20.563 1.00 93.94 252 PHE A O 1
ATOM 1966 N N . VAL A 1 253 ? -8.117 4.532 21.034 1.00 94.06 253 VAL A N 1
ATOM 1967 C CA . VAL A 1 253 ? -8.276 4.597 22.491 1.00 94.06 253 VAL A CA 1
ATOM 1968 C C . VAL A 1 253 ? -7.262 5.563 23.088 1.00 94.06 253 VAL A C 1
ATOM 1970 O O . VAL A 1 253 ? -6.056 5.328 23.108 1.00 94.06 253 VAL A O 1
ATOM 1973 N N . MET A 1 254 ? -7.773 6.656 23.634 1.00 92.06 254 MET A N 1
ATOM 1974 C CA . MET A 1 254 ? -6.996 7.734 24.235 1.00 92.06 254 MET A CA 1
ATOM 1975 C C . MET A 1 254 ? -6.542 7.374 25.650 1.00 92.06 254 MET A C 1
ATOM 1977 O O . MET A 1 254 ? -5.396 7.633 26.037 1.00 92.06 254 MET A O 1
ATOM 1981 N N . GLU A 1 255 ? -7.457 6.796 26.427 1.00 91.88 255 GLU A N 1
ATOM 1982 C CA . GLU A 1 255 ? -7.288 6.510 27.848 1.00 91.88 255 GLU A CA 1
ATOM 1983 C C . GLU A 1 255 ? -8.267 5.416 28.295 1.00 91.88 255 GLU A C 1
ATOM 1985 O O . GLU A 1 255 ? -9.386 5.319 27.789 1.00 91.88 255 GLU A O 1
ATOM 1990 N N . VAL A 1 256 ? -7.855 4.613 29.276 1.00 91.50 256 VAL A N 1
ATOM 1991 C CA . VAL A 1 256 ? -8.737 3.700 30.010 1.00 91.50 256 VAL A CA 1
ATOM 1992 C C . VAL A 1 256 ? -8.573 4.005 31.494 1.00 91.50 256 VAL A C 1
ATOM 1994 O O . VAL A 1 256 ? -7.482 3.842 32.035 1.00 91.50 256 VAL A O 1
ATOM 1997 N N . LYS A 1 257 ? -9.639 4.471 32.150 1.00 87.88 257 LYS A N 1
ATOM 1998 C CA . LYS A 1 257 ? -9.602 4.913 33.553 1.00 87.88 257 LYS A CA 1
ATOM 1999 C C . LYS A 1 257 ? -10.847 4.450 34.294 1.00 87.88 257 LYS A C 1
ATOM 2001 O O . LYS A 1 257 ? -11.961 4.732 33.864 1.00 87.88 257 LYS A O 1
ATOM 2006 N N . ASN A 1 258 ? -10.666 3.747 35.413 1.00 86.69 258 ASN A N 1
ATOM 2007 C CA . ASN A 1 258 ? -11.755 3.240 36.264 1.00 86.69 258 ASN A CA 1
ATOM 2008 C C . ASN A 1 258 ? -12.830 2.473 35.468 1.00 86.69 258 ASN A C 1
ATOM 2010 O O . ASN A 1 258 ? -14.026 2.708 35.620 1.00 86.69 258 ASN A O 1
ATOM 2014 N N . GLY A 1 259 ? -12.399 1.622 34.532 1.00 81.69 259 GLY A N 1
ATOM 2015 C CA . GLY A 1 259 ? -13.299 0.872 33.654 1.00 81.69 259 GLY A CA 1
ATOM 2016 C C . GLY A 1 259 ? -13.946 1.689 32.526 1.00 81.69 259 GLY A C 1
ATOM 2017 O O . GLY A 1 259 ? -14.547 1.088 31.641 1.00 81.69 259 GLY A O 1
ATOM 2018 N N . LYS A 1 260 ? -13.790 3.016 32.474 1.00 88.12 260 LYS A N 1
ATOM 2019 C CA . LYS A 1 260 ? -14.257 3.851 31.357 1.00 88.12 260 LYS A CA 1
ATOM 2020 C C . LYS A 1 260 ? -13.228 3.863 30.229 1.00 88.12 260 LYS A C 1
ATOM 2022 O O . LYS A 1 260 ? -12.034 4.004 30.486 1.00 88.12 260 LYS A O 1
ATOM 2027 N N . ILE A 1 261 ? -13.698 3.727 28.991 1.00 91.12 261 ILE A N 1
ATOM 2028 C CA . ILE A 1 261 ? -12.867 3.732 27.780 1.00 91.12 261 ILE A CA 1
ATOM 2029 C C . ILE A 1 261 ? -13.086 5.058 27.066 1.00 91.12 261 ILE A C 1
ATOM 2031 O O . ILE A 1 261 ? -14.184 5.318 26.587 1.00 91.12 261 ILE A O 1
ATOM 2035 N N . ILE A 1 262 ? -12.052 5.886 26.979 1.00 90.12 262 ILE A N 1
ATOM 2036 C CA . ILE A 1 262 ? -12.081 7.160 26.262 1.00 90.12 262 ILE A CA 1
ATOM 2037 C C . ILE A 1 262 ? -11.464 6.920 24.891 1.00 90.12 262 ILE A C 1
ATOM 2039 O O . ILE A 1 262 ? -10.270 6.642 24.797 1.00 90.12 262 ILE A O 1
ATOM 2043 N N . ALA A 1 263 ? -12.255 7.024 23.826 1.00 90.44 263 ALA A N 1
ATOM 2044 C CA . ALA A 1 263 ? -11.786 6.815 22.458 1.00 90.44 263 ALA A CA 1
ATOM 2045 C C . ALA A 1 263 ? -12.286 7.914 21.517 1.00 90.44 263 ALA A C 1
ATOM 2047 O O . ALA A 1 263 ? -13.257 8.609 21.813 1.00 90.44 263 ALA A O 1
ATOM 2048 N N . ASN A 1 264 ? -11.596 8.114 20.397 1.00 86.25 264 ASN A N 1
ATOM 2049 C CA . ASN A 1 264 ? -11.900 9.149 19.408 1.00 86.25 264 ASN A CA 1
ATOM 2050 C C . ASN A 1 264 ? -11.971 8.549 17.999 1.00 86.25 264 ASN A C 1
ATOM 2052 O O . ASN A 1 264 ? -11.184 7.673 17.637 1.00 86.25 264 ASN A O 1
ATOM 2056 N N . ALA A 1 265 ? -12.898 9.061 17.191 1.00 82.31 265 ALA A N 1
ATOM 2057 C CA . ALA A 1 265 ? -13.025 8.744 15.775 1.00 82.31 265 ALA A CA 1
ATOM 2058 C C . ALA A 1 265 ? -13.612 9.928 14.998 1.00 82.31 265 ALA A C 1
ATOM 2060 O O . ALA A 1 265 ? -14.370 10.728 15.541 1.00 82.31 265 ALA A O 1
ATOM 2061 N N . ASN A 1 266 ? -13.284 10.017 13.709 1.00 76.81 266 ASN A N 1
ATOM 2062 C CA . ASN A 1 266 ? -13.811 11.039 12.805 1.00 76.81 266 ASN A CA 1
ATOM 2063 C C . ASN A 1 266 ? -15.017 10.485 12.025 1.00 76.81 266 ASN A C 1
ATOM 2065 O O . ASN A 1 266 ? -14.902 10.126 10.850 1.00 76.81 266 ASN A O 1
ATOM 2069 N N . THR A 1 267 ? -16.164 10.348 12.698 1.00 62.50 267 THR A N 1
ATOM 2070 C CA . THR A 1 267 ? -17.426 9.844 12.114 1.00 62.50 267 THR A CA 1
ATOM 2071 C C . THR A 1 267 ? -18.642 10.695 12.497 1.00 62.50 267 THR A C 1
ATOM 2073 O O . THR A 1 267 ? -18.534 11.818 12.993 1.00 62.50 267 THR A O 1
ATOM 2076 N N . ASN A 1 268 ? -19.825 10.193 12.141 1.00 52.34 268 ASN A N 1
ATOM 2077 C CA . ASN A 1 268 ? -21.130 10.807 12.371 1.00 52.34 268 ASN A CA 1
ATOM 2078 C C . ASN A 1 268 ? -21.515 10.777 13.858 1.00 52.34 268 ASN A C 1
ATOM 2080 O O . ASN A 1 268 ? -22.317 11.609 14.278 1.00 52.34 268 ASN A O 1
ATOM 2084 N N . ASP A 1 269 ? -20.889 9.888 14.632 1.00 50.12 269 ASP A N 1
ATOM 2085 C CA . ASP A 1 269 ? -21.076 9.712 16.071 1.00 50.12 269 ASP A CA 1
ATOM 2086 C C . ASP A 1 269 ? -20.219 10.734 16.809 1.00 50.12 269 ASP A C 1
ATOM 2088 O O . ASP A 1 269 ? -19.148 10.480 17.364 1.00 50.12 269 ASP A O 1
ATOM 2092 N N . ARG A 1 270 ? -20.679 11.977 16.694 1.00 52.22 270 ARG A N 1
ATOM 2093 C CA . ARG A 1 270 ? -20.056 13.129 17.315 1.00 52.22 270 ARG A CA 1
ATOM 2094 C C . ARG A 1 270 ? -20.229 13.008 18.824 1.00 52.22 270 ARG A C 1
ATOM 2096 O O . ARG A 1 270 ? -21.347 12.971 19.323 1.00 52.22 270 ARG A O 1
ATOM 2103 N N . ASN A 1 271 ? -19.102 13.111 19.520 1.00 43.91 271 ASN A N 1
ATOM 2104 C CA . ASN A 1 271 ? -19.031 13.516 20.918 1.00 43.91 271 ASN A CA 1
ATOM 2105 C C . ASN A 1 271 ? -19.460 12.455 21.948 1.00 43.91 271 ASN A C 1
ATOM 2107 O O . ASN A 1 271 ? -20.393 12.677 22.709 1.00 43.91 271 ASN A O 1
ATOM 2111 N N . GLN A 1 272 ? -18.712 11.354 22.066 1.00 52.59 272 GLN A N 1
ATOM 2112 C CA . GLN A 1 272 ? -18.609 10.662 23.354 1.00 52.59 272 GLN A CA 1
ATOM 2113 C C . GLN A 1 272 ? -17.155 10.310 23.654 1.00 52.59 272 GLN A C 1
ATOM 2115 O O . GLN A 1 272 ? -16.569 9.381 23.112 1.00 52.59 272 GLN A O 1
ATOM 2120 N N . THR A 1 273 ? -16.580 11.062 24.587 1.00 61.31 273 THR A N 1
ATOM 2121 C CA . THR A 1 273 ? -15.310 10.776 25.261 1.00 61.31 273 THR A CA 1
ATOM 2122 C C . THR A 1 273 ? -15.397 9.529 26.149 1.00 61.31 273 THR A C 1
ATOM 2124 O O . THR A 1 273 ? -14.498 9.273 26.935 1.00 61.31 273 THR A O 1
ATOM 2127 N N . THR A 1 274 ? -16.471 8.740 26.090 1.00 75.50 274 THR A N 1
ATOM 2128 C CA . THR A 1 274 ? -16.603 7.469 26.805 1.00 75.50 274 THR A CA 1
ATOM 2129 C C . THR A 1 274 ? -17.395 6.488 25.946 1.00 75.50 274 THR A C 1
ATOM 2131 O O . THR A 1 274 ? -18.528 6.774 25.584 1.00 75.50 274 THR A O 1
ATOM 2134 N N . VAL A 1 275 ? -16.805 5.339 25.622 1.00 83.88 275 VAL A N 1
ATOM 2135 C CA . VAL A 1 275 ? -17.418 4.285 24.805 1.00 83.88 275 VAL A CA 1
ATOM 2136 C C . VAL A 1 275 ? -17.933 3.175 25.715 1.00 83.88 275 VAL A C 1
ATOM 2138 O O . VAL A 1 275 ? -17.199 2.674 26.572 1.00 83.88 275 VAL A O 1
ATOM 2141 N N . ASN A 1 276 ? -19.198 2.786 25.538 1.00 85.50 276 ASN A N 1
ATOM 2142 C CA . ASN A 1 276 ? -19.772 1.655 26.262 1.00 85.50 276 ASN A CA 1
ATOM 2143 C C . ASN A 1 276 ? -19.120 0.348 25.784 1.00 85.50 276 ASN A C 1
ATOM 2145 O O . ASN A 1 276 ? -18.993 0.113 24.587 1.00 85.50 276 ASN A O 1
ATOM 2149 N N . ARG A 1 277 ? -18.732 -0.535 26.709 1.00 86.19 277 ARG A N 1
ATOM 2150 C CA . ARG A 1 277 ? -18.178 -1.847 26.350 1.00 86.19 277 ARG A CA 1
ATOM 2151 C C . ARG A 1 277 ? -19.133 -2.696 25.511 1.00 86.19 277 ARG A C 1
ATOM 2153 O O . ARG A 1 277 ? -18.651 -3.462 24.688 1.00 86.19 277 ARG A O 1
ATOM 2160 N N . SER A 1 278 ? -20.448 -2.546 25.681 1.00 86.25 278 SER A N 1
ATOM 2161 C CA . SER A 1 278 ? -21.450 -3.330 24.945 1.00 86.25 278 SER A CA 1
ATOM 2162 C C . SER A 1 278 ? -21.441 -3.090 23.436 1.00 86.25 278 SER A C 1
ATOM 2164 O O . SER A 1 278 ? -21.917 -3.938 22.690 1.00 86.25 278 SER A O 1
ATOM 2166 N N . VAL A 1 279 ? -20.897 -1.957 22.980 1.00 84.56 279 VAL A N 1
ATOM 2167 C CA . VAL A 1 279 ? -20.796 -1.648 21.548 1.00 84.56 279 VAL A CA 1
ATOM 2168 C C . VAL A 1 279 ? -19.458 -2.075 20.947 1.00 84.56 279 VAL A C 1
ATOM 2170 O O . VAL A 1 279 ? -19.256 -1.906 19.753 1.00 84.56 279 VAL A O 1
ATOM 2173 N N . ILE A 1 280 ? -18.525 -2.619 21.739 1.00 88.88 280 ILE A N 1
ATOM 2174 C CA . ILE A 1 280 ? -17.190 -2.998 21.265 1.00 88.88 280 ILE A CA 1
ATOM 2175 C C . ILE A 1 280 ? -17.185 -4.474 20.859 1.00 88.88 280 ILE A C 1
ATOM 2177 O O . ILE A 1 280 ? -17.314 -5.363 21.695 1.00 88.88 280 ILE A O 1
ATOM 2181 N N . TYR A 1 281 ? -16.977 -4.727 19.569 1.00 88.75 281 TYR A N 1
ATOM 2182 C CA . TYR A 1 281 ? -16.953 -6.067 18.973 1.00 88.75 281 TYR A CA 1
ATOM 2183 C C . TYR A 1 281 ? -15.564 -6.707 18.991 1.00 88.75 281 TYR A C 1
ATOM 2185 O O . TYR A 1 281 ? -15.431 -7.924 18.876 1.00 88.75 281 TYR A O 1
ATOM 2193 N N . GLY A 1 282 ? -14.521 -5.890 19.105 1.00 91.38 282 GLY A N 1
ATOM 2194 C CA . GLY A 1 282 ? -13.152 -6.358 19.239 1.00 91.38 282 GLY A CA 1
ATOM 2195 C C . GLY A 1 282 ? -12.157 -5.216 19.352 1.00 91.38 282 GLY A C 1
ATOM 2196 O O . GLY A 1 282 ? -12.513 -4.038 19.251 1.00 91.38 282 GLY A O 1
ATOM 2197 N N . VAL A 1 283 ? -10.901 -5.582 19.562 1.00 93.62 283 VAL A N 1
ATOM 2198 C CA . VAL A 1 283 ? -9.788 -4.650 19.724 1.00 93.62 283 VAL A CA 1
ATOM 2199 C C . VAL A 1 283 ? -8.610 -5.083 18.863 1.00 93.62 283 VAL A C 1
ATOM 2201 O O . VAL A 1 283 ? -8.260 -6.256 18.786 1.00 93.62 283 VAL A O 1
ATOM 2204 N N . ILE A 1 284 ? -8.011 -4.114 18.182 1.00 94.69 284 ILE A N 1
ATOM 2205 C CA . ILE A 1 284 ? -6.732 -4.230 17.493 1.00 94.69 284 ILE A CA 1
ATOM 2206 C C . ILE A 1 284 ? -5.685 -3.685 18.472 1.00 94.69 284 ILE A C 1
ATOM 2208 O O . ILE A 1 284 ? -5.691 -2.491 18.777 1.00 94.69 284 ILE A O 1
ATOM 2212 N N . HIS A 1 285 ? -4.812 -4.559 18.980 1.00 94.19 285 HIS A N 1
ATOM 2213 C CA . HIS A 1 285 ? -3.879 -4.286 20.087 1.00 94.19 285 HIS A CA 1
ATOM 2214 C C . HIS A 1 285 ? -2.685 -3.406 19.696 1.00 94.19 285 HIS A C 1
ATOM 2216 O O . HIS A 1 285 ? -1.530 -3.803 19.845 1.00 94.19 285 HIS A O 1
ATOM 2222 N N . THR A 1 286 ? -2.931 -2.225 19.129 1.00 93.75 286 THR A N 1
ATOM 2223 C CA . THR A 1 286 ? -1.874 -1.290 18.720 1.00 93.75 286 THR A CA 1
ATOM 2224 C C . THR A 1 286 ? -1.108 -0.683 19.889 1.00 93.75 286 THR A C 1
ATOM 2226 O O . THR A 1 286 ? -0.028 -0.151 19.650 1.00 93.75 286 THR A O 1
ATOM 2229 N N . SER A 1 287 ? -1.573 -0.818 21.138 1.00 90.81 287 SER A N 1
ATOM 2230 C CA . SER A 1 287 ? -0.813 -0.414 22.331 1.00 90.81 287 SER A CA 1
ATOM 2231 C C . SER A 1 287 ? 0.564 -1.074 22.422 1.00 90.81 287 SER A C 1
ATOM 2233 O O . SER A 1 287 ? 1.473 -0.486 22.988 1.00 90.81 287 SER A O 1
ATOM 2235 N N . VAL A 1 288 ? 0.765 -2.247 21.806 1.00 88.19 288 VAL A N 1
ATOM 2236 C CA . VAL A 1 288 ? 2.081 -2.915 21.741 1.00 88.19 288 VAL A CA 1
ATOM 2237 C C . VAL A 1 288 ? 3.116 -2.162 20.898 1.00 88.19 288 VAL A C 1
ATOM 2239 O O . VAL A 1 288 ? 4.287 -2.536 20.900 1.00 88.19 288 VAL A O 1
ATOM 2242 N N . LEU A 1 289 ? 2.680 -1.154 20.138 1.00 86.62 289 LEU A N 1
ATOM 2243 C CA . LEU A 1 289 ? 3.542 -0.293 19.337 1.00 86.62 289 LEU A CA 1
ATOM 2244 C C . LEU A 1 289 ? 3.930 0.997 20.065 1.00 86.62 289 LEU A C 1
ATOM 2246 O O . LEU A 1 289 ? 4.741 1.726 19.515 1.00 86.62 289 LEU A O 1
ATOM 2250 N N . PHE A 1 290 ? 3.358 1.304 21.233 1.00 83.06 290 PHE A N 1
ATOM 2251 C CA . PHE A 1 290 ? 3.612 2.518 22.023 1.00 83.06 290 PHE A CA 1
ATOM 2252 C C . PHE A 1 290 ? 4.501 2.209 23.240 1.00 83.06 290 PHE A C 1
ATOM 2254 O O . PHE A 1 290 ? 5.405 3.021 23.555 1.00 83.06 290 PHE A O 1
#

InterPro domains:
  IPR002477 Peptidoglycan binding-like [PF01471] (78-127)
  IPR024301 Putative amidase domain [PF12671] (156-276)
  IPR036365 PGBD-like superfamily [SSF47090] (69-129)
  IPR036366 PGBD superfamily [G3DSA:1.10.101.10] (69-139)

Organism: NCBI:txid39492

Secondary structure (DSSP, 8-state):
--HHHHHHHHHHHHHHHHHHHHTTS-S------S-----------SS---HHHHHHHHHHHHTSSS-B-TT-TT--HHHHHHHHHHHHHHH------SS---HHHHHHHHHHHHHTTS--S--BSHHHHHHHHHHHHHHHHHSS-S---S------HHHHHHHHHHHSSTTS--TTS---TT-HHHHHHHHHHHHTT----SSSSTT-HHHH-HHHHHHHHHHHH-PPEESS----TT-EEE-STTTS-EEEEEEEETTEEEEE-SSSS---SSB-GGG--EEE-GGGG-

pLDDT: mean 74.66, std 19.68, range [29.23, 96.38]